Protein AF-0000000084752290 (afdb_homodimer)

Radius of gyration: 19.46 Å; Cα contacts (8 Å, |Δi|>4): 458; chains: 2; bounding box: 40×62×48 Å

Sequence (280 aa):
MRKRLFLDTNVILDLLGERDPYYDSIAKIATLADKDVLTLVVSPISFATLNYFLSKFESAQIARGKLRKFKILCTICELDEHIIEKGLNSDFKDFEDALQYFSAVDSDCDIIITRNGKDFKKSLLPVMTADEYLQSIKSTMRKRLFLDTNVILDLLGERDPYYDSIAKIATLADKDVLTLVVSPISFATLNYFLSKFESAQIARGKLRKFKILCTICELDEHIIEKGLNSDFKDFEDALQYFSAVDSDCDIIITRNGKDFKKSLLPVMTADEYLQSIKST

Organism: Allomuricauda ruestringensis (strain DSM 13258 / CIP 107369 / LMG 19739 / B1) (NCBI:txid886377)

Nearest PDB structures (foldseek):
  3zvk-assembly1_B  TM=7.286E-01  e=9.581E-07  Rickettsia felis
  3zvk-assembly1_D  TM=7.198E-01  e=4.700E-06  Rickettsia felis
  9h6a-assembly1_A  TM=7.622E-01  e=9.413E-05  Escherichia coli KLY
  1w8i-assembly1_A-2  TM=6.632E-01  e=1.064E-04  Archaeoglobus fulgidus DSM 4304
  1v8p-assembly1_D  TM=6.629E-01  e=3.075E-03  Pyrobaculum aerophilum

Solvent-accessible surface area (backbone atoms only — not comparable to full-atom values): 15030 Å² total; per-residue (Å²): 131,68,53,29,35,21,51,33,56,70,46,50,46,20,45,78,64,59,32,85,86,54,18,62,44,40,46,53,52,51,50,38,24,71,69,67,58,32,42,39,34,33,52,60,55,39,57,58,53,44,47,58,59,39,40,74,83,34,54,64,67,57,31,50,49,52,50,54,56,46,53,74,55,39,42,54,36,72,44,38,49,65,47,53,51,51,25,70,70,46,90,50,85,47,56,67,59,29,41,53,49,48,42,30,60,75,63,68,38,58,31,37,32,31,88,61,54,78,79,49,72,86,52,90,52,53,67,34,35,48,57,54,48,54,55,62,57,67,77,101,133,68,53,31,35,21,50,33,56,70,45,50,46,19,46,78,64,59,32,83,86,55,19,63,44,39,45,53,52,51,50,39,25,70,69,68,58,32,41,38,34,33,53,60,54,40,57,57,52,44,46,58,59,38,40,74,82,35,54,63,67,56,31,49,50,54,50,53,56,46,54,73,55,38,44,53,37,72,44,38,49,66,47,50,52,51,26,71,70,45,90,50,86,46,57,65,59,29,39,53,50,48,42,31,61,75,61,68,38,58,31,37,33,31,88,60,54,78,78,47,72,86,53,89,51,55,66,33,34,48,60,54,48,55,56,62,56,67,76,100

InterPro domains:
  IPR002716 PIN domain [PF13470] (4-116)
  IPR029060 PIN-like domain superfamily [SSF88723] (1-129)

pLDDT: mean 96.71, std 4.9, range [55.66, 98.94]

Structure (mmCIF, N/CA/C/O backbone):
data_AF-0000000084752290-model_v1
#
loop_
_entity.id
_entity.type
_entity.pdbx_description
1 polymer 'PilT protein domain protein'
#
loop_
_atom_site.group_PDB
_atom_site.id
_atom_site.type_symbol
_atom_site.label_atom_id
_atom_site.label_alt_id
_atom_site.label_comp_id
_atom_site.label_asym_id
_atom_site.label_entity_i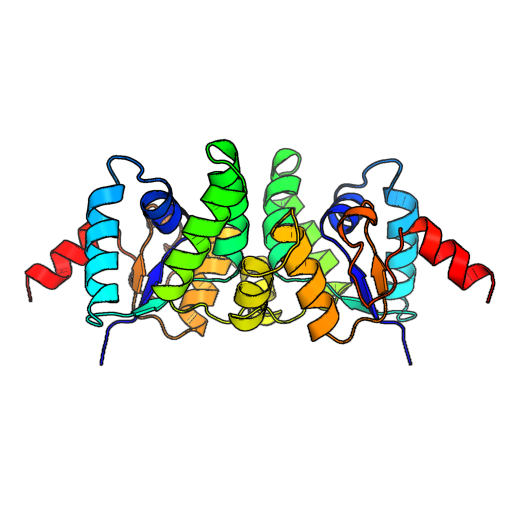d
_atom_site.label_seq_id
_atom_site.pdbx_PDB_ins_code
_atom_site.Cartn_x
_atom_site.Cartn_y
_atom_site.Cartn_z
_atom_site.occupancy
_atom_site.B_iso_or_equiv
_atom_site.auth_seq_id
_atom_site.auth_comp_id
_atom_site.auth_asym_id
_atom_site.auth_atom_id
_atom_site.pdbx_PDB_model_num
ATOM 1 N N . MET A 1 1 ? -0.667 15.016 25.781 1 74.62 1 MET A N 1
ATOM 2 C CA . MET A 1 1 ? -0.017 14.109 24.844 1 74.62 1 MET A CA 1
ATOM 3 C C . MET A 1 1 ? -0.083 14.672 23.422 1 74.62 1 MET A C 1
ATOM 5 O O . MET A 1 1 ? -1.04 15.359 23.062 1 74.62 1 MET A O 1
ATOM 9 N N . ARG A 1 2 ? 0.968 14.555 22.531 1 92.75 2 ARG A N 1
ATOM 10 C CA . ARG A 1 2 ? 0.995 15.148 21.188 1 92.75 2 ARG A CA 1
ATOM 11 C C . ARG A 1 2 ? -0.082 14.539 20.297 1 92.75 2 ARG A C 1
ATOM 13 O O . ARG A 1 2 ? -0.251 13.32 20.266 1 92.75 2 ARG A O 1
ATOM 20 N N . LYS A 1 3 ? -0.845 15.438 19.656 1 97.38 3 LYS A N 1
ATOM 21 C CA . LYS A 1 3 ? -1.89 14.961 18.75 1 97.38 3 LYS A CA 1
ATOM 22 C C . LYS A 1 3 ? -1.3 14.133 17.609 1 97.38 3 LYS A C 1
ATOM 24 O O . LYS A 1 3 ? -0.239 14.461 17.078 1 97.38 3 LYS A O 1
ATOM 29 N N . ARG A 1 4 ? -1.992 13.07 17.297 1 98.69 4 ARG A N 1
ATOM 30 C CA . ARG A 1 4 ? -1.631 12.219 16.156 1 98.69 4 ARG A CA 1
ATOM 31 C C . ARG A 1 4 ? -2.562 12.461 14.977 1 98.69 4 ARG A C 1
ATOM 33 O O . ARG A 1 4 ? -3.736 12.094 15.023 1 98.69 4 ARG A O 1
ATOM 40 N N . LEU A 1 5 ? -2.01 13.062 13.953 1 98.88 5 LEU A N 1
ATOM 41 C CA . LEU A 1 5 ? -2.764 13.367 12.742 1 98.88 5 LEU A CA 1
ATOM 42 C C . LEU A 1 5 ? -2.469 12.352 11.641 1 98.88 5 LEU A C 1
ATOM 44 O O . LEU A 1 5 ? -1.313 12.18 11.242 1 98.88 5 LEU A O 1
ATOM 48 N N . PHE A 1 6 ? -3.492 11.695 11.188 1 98.94 6 PHE A N 1
ATOM 49 C CA . PHE A 1 6 ? -3.338 10.844 10.016 1 98.94 6 PHE A CA 1
ATOM 50 C C . PHE A 1 6 ? -3.494 11.648 8.734 1 98.94 6 PHE A C 1
ATOM 52 O O . PHE A 1 6 ? -4.512 12.312 8.531 1 98.94 6 PHE A O 1
ATOM 59 N N . LEU A 1 7 ? -2.482 11.625 7.895 1 98.94 7 LEU A N 1
ATOM 60 C CA . LEU A 1 7 ? -2.557 12.344 6.629 1 98.94 7 LEU A CA 1
ATOM 61 C C . LEU A 1 7 ? -3.064 11.438 5.516 1 98.94 7 LEU A C 1
ATOM 63 O O . LEU A 1 7 ? -2.443 10.414 5.207 1 98.94 7 LEU A O 1
ATOM 67 N N . ASP A 1 8 ? -4.133 11.867 4.918 1 98.44 8 ASP A N 1
ATOM 68 C CA . ASP A 1 8 ? -4.602 11.219 3.697 1 98.44 8 ASP A CA 1
ATOM 69 C C . ASP A 1 8 ? -3.615 11.43 2.551 1 98.44 8 ASP A C 1
ATOM 71 O O . ASP A 1 8 ? -2.84 12.383 2.559 1 98.44 8 ASP A O 1
ATOM 75 N N . THR A 1 9 ? -3.672 10.539 1.572 1 98.31 9 THR A N 1
ATOM 76 C CA . THR A 1 9 ? -2.672 10.531 0.51 1 98.31 9 THR A CA 1
ATOM 77 C C . THR A 1 9 ? -2.717 11.836 -0.281 1 98.31 9 THR A C 1
ATOM 79 O O . THR A 1 9 ? -1.675 12.398 -0.622 1 98.31 9 THR A O 1
ATOM 82 N N . ASN A 1 10 ? -3.906 12.375 -0.583 1 96.81 10 ASN A N 1
ATOM 83 C CA . ASN A 1 10 ? -4.023 13.586 -1.391 1 96.81 10 ASN A CA 1
ATOM 84 C C . ASN A 1 10 ? -3.391 14.781 -0.695 1 96.81 10 ASN A C 1
ATOM 86 O O . ASN A 1 10 ? -2.824 15.664 -1.352 1 96.81 10 ASN A O 1
ATOM 90 N N . VAL A 1 11 ? -3.459 14.82 0.605 1 98.69 11 VAL A N 1
ATOM 91 C CA . VAL A 1 11 ? -2.869 15.906 1.382 1 98.69 11 VAL A CA 1
ATOM 92 C C . VAL A 1 11 ? -1.345 15.828 1.309 1 98.69 11 VAL A C 1
ATOM 94 O O . VAL A 1 11 ? -0.668 16.844 1.203 1 98.69 11 VAL A O 1
ATOM 97 N N . ILE A 1 12 ? -0.839 14.648 1.367 1 98.88 12 ILE A N 1
ATOM 98 C CA . ILE A 1 12 ? 0.603 14.461 1.262 1 98.88 12 ILE A CA 1
ATOM 99 C C . ILE A 1 12 ? 1.078 14.875 -0.13 1 98.88 12 ILE A C 1
ATOM 101 O O . ILE A 1 12 ? 2.139 15.484 -0.274 1 98.88 12 ILE A O 1
ATOM 105 N N . LEU A 1 13 ? 0.284 14.492 -1.121 1 98.5 13 LEU A N 1
ATOM 106 C CA . LEU A 1 13 ? 0.608 14.883 -2.488 1 98.5 13 LEU A CA 1
ATOM 107 C C . LEU A 1 13 ? 0.645 16.406 -2.627 1 98.5 13 LEU A C 1
ATOM 109 O O . LEU A 1 13 ? 1.479 16.938 -3.355 1 98.5 13 LEU A O 1
ATOM 113 N N . ASP A 1 14 ? -0.255 17.125 -1.967 1 98.38 14 ASP A N 1
ATOM 114 C CA . ASP A 1 14 ? -0.227 18.578 -1.951 1 98.38 14 ASP A CA 1
ATOM 115 C C . ASP A 1 14 ? 1.092 19.094 -1.383 1 98.38 14 ASP A C 1
ATOM 117 O O . ASP A 1 14 ? 1.664 20.062 -1.904 1 98.38 14 ASP A O 1
ATOM 121 N N . LEU A 1 15 ? 1.536 18.484 -0.357 1 98.75 15 LEU A N 1
ATOM 122 C CA . LEU A 1 15 ? 2.768 18.891 0.308 1 98.75 15 LEU A CA 1
ATOM 123 C C . LEU A 1 15 ? 3.979 18.641 -0.585 1 98.75 15 LEU A C 1
ATOM 125 O O . LEU A 1 15 ? 4.727 19.562 -0.9 1 98.75 15 LEU A O 1
ATOM 129 N N . LEU A 1 16 ? 4.09 17.406 -1.078 1 98.62 16 LEU A N 1
ATOM 130 C CA . LEU A 1 16 ? 5.297 17 -1.784 1 98.62 16 LEU A CA 1
ATOM 131 C C . LEU A 1 16 ? 5.301 17.531 -3.211 1 98.62 16 LEU A C 1
ATOM 133 O O . LEU A 1 16 ? 6.363 17.766 -3.787 1 98.62 16 LEU A O 1
ATOM 137 N N . GLY A 1 17 ? 4.109 17.688 -3.758 1 97.81 17 GLY A N 1
ATOM 138 C CA . GLY A 1 17 ? 3.986 18.25 -5.094 1 97.81 17 GLY A CA 1
ATOM 139 C C . GLY A 1 17 ? 3.883 19.75 -5.102 1 97.81 17 GLY A C 1
ATOM 140 O O . GLY A 1 17 ? 3.811 20.375 -6.168 1 97.81 17 GLY A O 1
ATOM 141 N N . GLU A 1 18 ? 3.82 20.312 -3.891 1 97.19 18 GLU A N 1
ATOM 142 C CA . GLU A 1 18 ? 3.684 21.75 -3.734 1 97.19 18 GLU A CA 1
ATOM 143 C C . GLU A 1 18 ? 2.496 22.281 -4.531 1 97.19 18 GLU A C 1
ATOM 145 O O . GLU A 1 18 ? 2.633 23.25 -5.293 1 97.19 18 GLU A O 1
ATOM 150 N N . ARG A 1 19 ? 1.411 21.703 -4.348 1 96.62 19 ARG A N 1
ATOM 151 C CA . ARG A 1 19 ? 0.248 22 -5.18 1 96.62 19 ARG A CA 1
ATOM 152 C C . ARG A 1 19 ? -0.571 23.141 -4.598 1 96.62 19 ARG A C 1
ATOM 154 O O . ARG A 1 19 ? -1.13 23.016 -3.506 1 96.62 19 ARG A O 1
ATOM 161 N N . ASP A 1 20 ? -0.761 24.156 -5.422 1 95.94 20 ASP A N 1
ATOM 162 C CA . ASP A 1 20 ? -1.605 25.281 -5.035 1 95.94 20 ASP A CA 1
ATOM 163 C C . ASP A 1 20 ? -3.084 24.953 -5.227 1 95.94 20 ASP A C 1
ATOM 165 O O . ASP A 1 20 ? -3.455 24.266 -6.184 1 95.94 20 ASP A O 1
ATOM 169 N N . PRO A 1 21 ? -3.91 25.469 -4.27 1 97.31 21 PRO A N 1
ATOM 170 C CA . PRO A 1 21 ? -3.715 26.328 -3.1 1 97.31 21 PRO A CA 1
ATOM 171 C C . PRO A 1 21 ? -3.578 25.531 -1.802 1 97.31 21 PRO A C 1
ATOM 173 O O . PRO A 1 21 ? -3.641 26.109 -0.712 1 97.31 21 PRO A O 1
ATOM 176 N N . TYR A 1 22 ? -3.316 24.25 -1.94 1 97.44 22 TYR A N 1
ATOM 177 C CA . TYR A 1 22 ? -3.432 23.375 -0.783 1 97.44 22 TYR A CA 1
ATOM 178 C C . TYR A 1 22 ? -2.082 23.188 -0.099 1 97.44 22 TYR A C 1
ATOM 180 O O . TYR A 1 22 ? -2.014 22.703 1.034 1 97.44 22 TYR A O 1
ATOM 188 N N . TYR A 1 23 ? -1.063 23.672 -0.691 1 98.44 23 TYR A N 1
ATOM 189 C CA . TYR A 1 23 ? 0.292 23.469 -0.193 1 98.44 23 TYR A CA 1
ATOM 190 C C . TYR A 1 23 ? 0.505 24.203 1.125 1 98.44 23 TYR A C 1
ATOM 192 O O . TYR A 1 23 ? 1.032 23.641 2.084 1 98.44 23 TYR A O 1
ATOM 200 N N . ASP A 1 24 ? 0.04 25.391 1.258 1 98.38 24 ASP A N 1
ATOM 201 C CA . ASP A 1 24 ? 0.408 26.28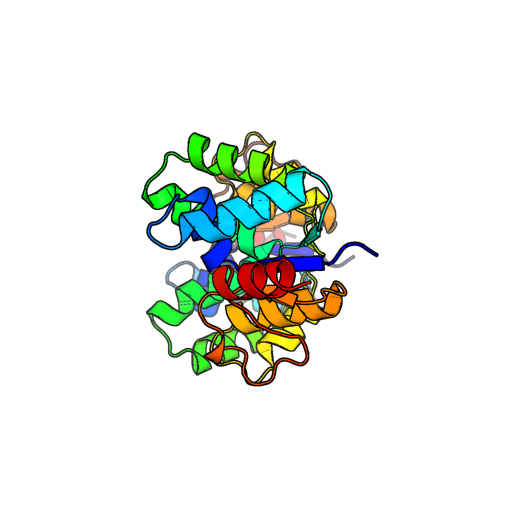1 2.355 1 98.38 24 ASP A CA 1
ATOM 202 C C . ASP A 1 24 ? -0.067 25.719 3.695 1 98.38 24 ASP A C 1
ATOM 204 O O . ASP A 1 24 ? 0.694 25.688 4.664 1 98.38 24 ASP A O 1
ATOM 208 N N . SER A 1 25 ? -1.247 25.312 3.742 1 98.5 25 SER A N 1
ATOM 209 C CA . SER A 1 25 ? -1.814 24.844 5.004 1 98.5 25 SER A CA 1
ATOM 210 C C . SER A 1 25 ? -1.144 23.562 5.473 1 98.5 25 SER A C 1
ATOM 212 O O . SER A 1 25 ? -0.807 23.422 6.652 1 98.5 25 SER A O 1
ATOM 214 N N . ILE A 1 26 ? -0.905 22.641 4.578 1 98.81 26 ILE A N 1
ATOM 215 C CA . ILE A 1 26 ? -0.294 21.375 4.984 1 98.81 26 ILE A CA 1
ATOM 216 C C . ILE A 1 26 ? 1.183 21.594 5.305 1 98.81 26 ILE A C 1
ATOM 218 O O . ILE A 1 26 ? 1.738 20.938 6.184 1 98.81 26 ILE A O 1
ATOM 222 N N . ALA A 1 27 ? 1.813 22.562 4.633 1 98.69 27 ALA A N 1
ATOM 223 C CA . ALA A 1 27 ? 3.197 22.906 4.953 1 98.69 27 ALA A CA 1
ATOM 224 C C . ALA A 1 27 ? 3.316 23.422 6.383 1 98.69 27 ALA A C 1
ATOM 226 O O . ALA A 1 27 ? 4.285 23.125 7.082 1 98.69 27 ALA A O 1
ATOM 227 N N . LYS A 1 28 ? 2.373 24.188 6.793 1 98.69 28 LYS A N 1
ATOM 228 C CA . LYS A 1 28 ? 2.357 24.672 8.164 1 98.69 28 LYS A CA 1
ATOM 229 C C . LYS A 1 28 ? 2.215 23.531 9.164 1 98.69 28 LYS A C 1
ATOM 231 O O . LYS A 1 28 ? 2.898 23.5 10.188 1 98.69 28 LYS A O 1
ATOM 236 N N . ILE A 1 29 ? 1.378 22.594 8.867 1 98.69 29 ILE A N 1
ATOM 237 C CA . ILE A 1 29 ? 1.192 21.422 9.727 1 98.69 29 ILE A CA 1
ATOM 238 C C . ILE A 1 29 ? 2.475 20.594 9.766 1 98.69 29 ILE A C 1
ATOM 240 O O . ILE A 1 29 ? 2.889 20.125 10.828 1 98.69 29 ILE A O 1
ATOM 244 N N . ALA A 1 30 ? 3.088 20.438 8.641 1 98.75 30 ALA A N 1
ATOM 245 C CA . ALA A 1 30 ? 4.359 19.719 8.562 1 98.75 30 ALA A CA 1
ATOM 246 C C . ALA A 1 30 ? 5.418 20.391 9.438 1 98.75 30 ALA A C 1
ATOM 248 O O . ALA A 1 30 ? 6.234 19.719 10.062 1 98.75 30 ALA A O 1
ATOM 249 N N . THR A 1 31 ? 5.402 21.719 9.422 1 98.38 31 THR A N 1
ATOM 250 C CA . THR A 1 31 ? 6.344 22.469 10.234 1 98.38 31 THR A CA 1
ATOM 251 C C . THR A 1 31 ? 6.109 22.203 11.719 1 98.38 31 THR A C 1
ATOM 253 O O . THR A 1 31 ? 7.062 22.047 12.484 1 98.38 31 THR A O 1
ATOM 256 N N . LEU A 1 32 ? 4.875 22.141 12.109 1 98.31 32 LEU A N 1
ATOM 257 C CA . LEU A 1 32 ? 4.535 21.812 13.492 1 98.31 32 LEU A CA 1
ATOM 258 C C . LEU A 1 32 ? 5.035 20.422 13.875 1 98.31 32 LEU A C 1
ATOM 260 O O . LEU A 1 32 ? 5.508 20.219 14.992 1 98.31 32 LEU A O 1
ATOM 264 N N . ALA A 1 33 ? 4.93 19.5 12.969 1 98.56 33 ALA A N 1
ATOM 265 C CA . ALA A 1 33 ? 5.422 18.141 13.211 1 98.56 33 ALA A CA 1
ATOM 266 C C . ALA A 1 33 ? 6.941 18.141 13.352 1 98.56 33 ALA A C 1
ATOM 268 O O . ALA A 1 33 ? 7.488 17.438 14.211 1 98.56 33 ALA A O 1
ATOM 269 N N . ASP A 1 34 ? 7.574 18.891 12.492 1 97.44 34 ASP A N 1
ATOM 270 C CA . ASP A 1 34 ? 9.031 18.984 12.516 1 97.44 34 ASP A CA 1
ATOM 271 C C . ASP A 1 34 ? 9.523 19.531 13.852 1 97.44 34 ASP A C 1
ATOM 273 O O . ASP A 1 34 ? 10.625 19.203 14.289 1 97.44 34 ASP A O 1
ATOM 277 N N . LYS A 1 35 ? 8.711 20.297 14.5 1 97.5 35 LYS A N 1
ATOM 278 C CA . LYS A 1 35 ? 9.039 20.891 15.789 1 97.5 35 LYS A CA 1
ATOM 279 C C . LYS A 1 35 ? 8.531 20.031 16.938 1 97.5 35 LYS A C 1
ATOM 281 O O . LYS A 1 35 ? 8.516 20.469 18.094 1 97.5 35 LYS A O 1
ATOM 286 N N . ASP A 1 36 ? 8.008 18.922 16.641 1 97.25 36 ASP A N 1
ATOM 287 C CA . ASP A 1 36 ? 7.559 17.922 17.594 1 97.25 36 ASP A CA 1
ATOM 288 C C . ASP A 1 36 ? 6.332 18.406 18.375 1 97.25 36 ASP A C 1
ATOM 290 O O . ASP A 1 36 ? 6.148 18.062 19.531 1 97.25 36 ASP A O 1
ATOM 294 N N . VAL A 1 37 ? 5.566 19.266 17.719 1 97.62 37 VAL A N 1
ATOM 295 C CA . VAL A 1 37 ? 4.332 19.75 18.328 1 97.62 37 VAL A CA 1
ATOM 296 C C . VAL A 1 37 ? 3.227 18.703 18.156 1 97.62 37 VAL A C 1
ATOM 298 O O . VAL A 1 37 ? 2.352 18.578 19.016 1 97.62 37 VAL A O 1
ATOM 301 N N . LEU A 1 38 ? 3.184 17.969 17.094 1 98.56 38 LEU A N 1
ATOM 302 C CA . LEU A 1 38 ? 2.244 16.906 16.75 1 98.56 38 LEU A CA 1
ATOM 303 C C . LEU A 1 38 ? 2.938 15.789 15.977 1 98.56 38 LEU A C 1
ATOM 305 O O . LEU A 1 38 ? 4.105 15.922 15.602 1 98.56 38 LEU A O 1
ATOM 309 N N . THR A 1 39 ? 2.271 14.711 15.852 1 98.69 39 THR A N 1
ATOM 310 C CA . THR A 1 39 ? 2.807 13.57 15.109 1 98.69 39 THR A CA 1
ATOM 311 C C . THR A 1 39 ? 2.002 13.328 13.836 1 98.69 39 THR A C 1
ATOM 313 O O . THR A 1 39 ? 0.77 13.289 13.875 1 98.69 39 THR A O 1
ATOM 316 N N . LEU A 1 40 ? 2.727 13.242 12.766 1 98.88 40 LEU A N 1
ATOM 317 C CA . LEU A 1 40 ? 2.086 12.844 11.523 1 98.88 40 LEU A CA 1
ATOM 318 C C . LEU A 1 40 ? 2.174 11.336 11.32 1 98.88 40 LEU A C 1
ATOM 320 O O . LEU A 1 40 ? 3.258 10.75 11.414 1 98.88 40 LEU A O 1
ATOM 324 N N . VAL A 1 41 ? 1.056 10.727 11.07 1 98.88 41 VAL A N 1
ATOM 325 C CA . VAL A 1 41 ? 0.98 9.297 10.797 1 98.88 41 VAL A CA 1
ATOM 326 C C . VAL A 1 41 ? 0.479 9.07 9.375 1 98.88 41 VAL A C 1
ATOM 328 O O . VAL A 1 41 ? -0.432 9.758 8.914 1 98.88 41 VAL A O 1
ATOM 331 N N . VAL A 1 42 ? 1.123 8.141 8.672 1 98.88 42 VAL A N 1
ATOM 332 C CA . VAL A 1 42 ? 0.731 7.859 7.297 1 98.88 42 VAL A CA 1
ATOM 333 C C . VAL A 1 42 ? 0.732 6.352 7.059 1 98.88 42 VAL A C 1
ATOM 335 O O . VAL A 1 42 ? 1.405 5.602 7.773 1 98.88 42 VAL A O 1
ATOM 338 N N . SER A 1 43 ? -0.073 5.934 6.121 1 98.75 43 SER A N 1
ATOM 339 C CA . SER A 1 43 ? -0.078 4.539 5.695 1 98.75 43 SER A CA 1
ATOM 340 C C . SER A 1 43 ? 1.066 4.25 4.73 1 98.75 43 SER A C 1
ATOM 342 O O . SER A 1 43 ? 1.41 5.094 3.898 1 98.75 43 SER A O 1
ATOM 344 N N . PRO A 1 44 ? 1.624 3.033 4.77 1 98.62 44 PRO A N 1
ATOM 345 C CA . PRO A 1 44 ? 2.629 2.693 3.76 1 98.62 44 PRO A CA 1
ATOM 346 C C . PRO A 1 44 ? 2.074 2.73 2.338 1 98.62 44 PRO A C 1
ATOM 348 O O . PRO A 1 44 ? 2.816 2.988 1.388 1 98.62 44 PRO A O 1
ATOM 351 N N . ILE A 1 45 ? 0.787 2.545 2.166 1 97.81 45 ILE A N 1
ATOM 352 C CA . ILE A 1 45 ? 0.187 2.564 0.836 1 97.81 45 ILE A CA 1
ATOM 353 C C . ILE A 1 45 ? 0.355 3.949 0.215 1 97.81 45 ILE A C 1
ATOM 355 O O . ILE A 1 45 ? 0.538 4.074 -0.999 1 97.81 45 ILE A O 1
ATOM 359 N N . SER A 1 46 ? 0.377 4.953 1.038 1 98.5 46 SER A N 1
ATOM 360 C CA . SER A 1 46 ? 0.531 6.312 0.531 1 98.5 46 SER A CA 1
ATOM 361 C C . SER A 1 46 ? 1.886 6.504 -0.142 1 98.5 46 SER A C 1
ATOM 363 O O . SER A 1 46 ? 1.986 7.18 -1.168 1 98.5 46 SER A O 1
ATOM 365 N N . PHE A 1 47 ? 2.92 5.883 0.384 1 98.56 47 PHE A N 1
ATOM 366 C CA . PHE A 1 47 ? 4.246 6.039 -0.204 1 98.56 47 PHE A CA 1
ATOM 367 C C . PHE A 1 47 ? 4.281 5.469 -1.617 1 98.56 47 PHE A C 1
ATOM 369 O O . PHE A 1 47 ? 4.859 6.074 -2.521 1 98.56 47 PHE A O 1
ATOM 376 N N . ALA A 1 48 ? 3.652 4.336 -1.771 1 96.81 48 ALA A N 1
ATOM 377 C CA . ALA A 1 48 ? 3.604 3.736 -3.102 1 96.81 48 ALA A CA 1
ATOM 378 C C . ALA A 1 48 ? 2.801 4.605 -4.066 1 96.81 48 ALA A C 1
ATOM 380 O O . ALA A 1 48 ? 3.244 4.871 -5.188 1 96.81 48 ALA A O 1
ATOM 381 N N . THR A 1 49 ? 1.685 5.043 -3.652 1 97.38 49 THR A N 1
ATOM 382 C CA . THR A 1 49 ? 0.814 5.875 -4.477 1 97.38 49 THR A CA 1
ATOM 383 C C . THR A 1 49 ? 1.489 7.203 -4.805 1 97.38 49 THR A C 1
ATOM 385 O O . THR A 1 49 ? 1.438 7.664 -5.945 1 97.38 49 THR A O 1
ATOM 388 N N . LEU A 1 50 ? 2.133 7.797 -3.867 1 98.31 50 LEU A N 1
ATOM 389 C CA . LEU A 1 50 ? 2.818 9.07 -4.062 1 98.31 50 LEU A CA 1
ATOM 390 C C . LEU A 1 50 ? 3.955 8.922 -5.07 1 98.31 50 LEU A C 1
ATOM 392 O O . LEU A 1 50 ? 4.141 9.781 -5.934 1 98.31 50 LEU A O 1
ATOM 396 N N . ASN A 1 51 ? 4.695 7.883 -4.906 1 98 51 ASN A N 1
ATOM 397 C CA . ASN A 1 51 ? 5.77 7.66 -5.871 1 98 51 ASN A CA 1
ATOM 398 C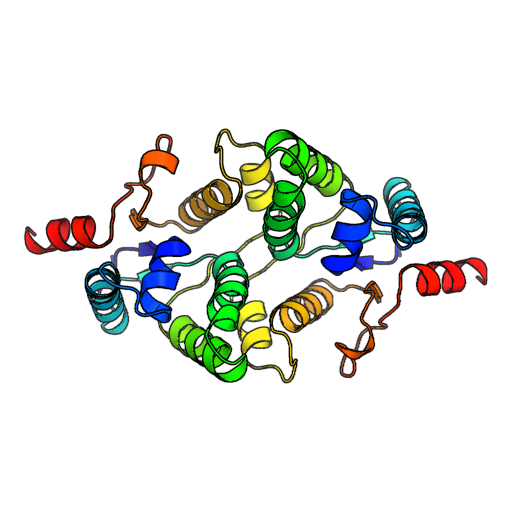 C . ASN A 1 51 ? 5.238 7.621 -7.301 1 98 51 ASN A C 1
ATOM 400 O O . ASN A 1 51 ? 5.84 8.203 -8.203 1 98 51 ASN A O 1
ATOM 404 N N . TYR A 1 52 ? 4.148 6.949 -7.41 1 95.94 52 TYR A N 1
ATOM 405 C CA . TYR A 1 52 ? 3.521 6.832 -8.727 1 95.94 52 TYR A CA 1
ATOM 406 C C . TYR A 1 52 ? 3.131 8.203 -9.266 1 95.94 52 TYR A C 1
ATOM 408 O O . TYR A 1 52 ? 3.453 8.539 -10.406 1 95.94 52 TYR A O 1
ATOM 416 N N . PHE A 1 53 ? 2.568 9.016 -8.531 1 96.62 53 PHE A N 1
ATOM 417 C CA . PHE A 1 53 ? 2.045 10.297 -8.984 1 96.62 53 PHE A CA 1
ATOM 418 C C . PHE A 1 53 ? 3.166 11.32 -9.133 1 96.62 53 PHE A C 1
ATOM 420 O O . PHE A 1 53 ? 3.186 12.094 -10.086 1 96.62 53 PHE A O 1
ATOM 427 N N . LEU A 1 54 ? 4.094 11.32 -8.227 1 97.81 54 LEU A N 1
ATOM 428 C CA . LEU A 1 54 ? 5.195 12.273 -8.305 1 97.81 54 LEU A CA 1
ATOM 429 C C . LEU A 1 54 ? 6.066 12 -9.531 1 97.81 54 LEU A C 1
ATOM 431 O O . LEU A 1 54 ? 6.586 12.938 -10.141 1 97.81 54 LEU A O 1
ATOM 435 N N . SER A 1 55 ? 6.141 10.75 -9.875 1 96.12 55 SER A N 1
ATOM 436 C CA . SER A 1 55 ? 7.02 10.352 -10.969 1 96.12 55 SER A CA 1
ATOM 437 C C . SER A 1 55 ? 6.445 10.766 -12.32 1 96.12 55 SER A C 1
ATOM 439 O O . SER A 1 55 ? 7.117 10.656 -13.344 1 96.12 55 SER A O 1
ATOM 441 N N . LYS A 1 56 ? 5.227 11.195 -12.336 1 95 56 LYS A N 1
ATOM 442 C CA . LYS A 1 56 ? 4.617 11.695 -13.562 1 95 56 LYS A CA 1
ATOM 443 C C . LYS A 1 56 ? 5.141 13.086 -13.906 1 95 56 LYS A C 1
ATOM 445 O O . LYS A 1 56 ? 5.078 13.508 -15.062 1 95 56 LYS A O 1
ATOM 450 N N . PHE A 1 57 ? 5.68 13.805 -12.938 1 94.31 57 PHE A N 1
ATOM 451 C CA . PHE A 1 57 ? 6.078 15.18 -13.203 1 94.31 57 PHE A CA 1
ATOM 452 C C . PHE A 1 57 ? 7.496 15.445 -12.695 1 94.31 57 PHE A C 1
ATOM 454 O O . PHE A 1 57 ? 8.055 16.516 -12.93 1 94.31 57 PHE A O 1
ATOM 461 N N . GLU A 1 58 ? 8.008 14.414 -11.945 1 95.19 58 GLU A N 1
ATOM 462 C CA . GLU A 1 58 ? 9.383 14.453 -11.461 1 95.19 58 GLU A CA 1
ATOM 463 C C . GLU A 1 58 ? 10.172 13.234 -11.938 1 95.19 58 GLU A C 1
ATOM 465 O O . GLU A 1 58 ? 9.578 12.234 -12.352 1 95.19 58 GLU A O 1
ATOM 470 N N . SER A 1 59 ? 11.484 13.391 -11.961 1 95.94 59 SER A N 1
ATOM 471 C CA . SER A 1 59 ? 12.297 12.188 -12.164 1 95.94 59 SER A CA 1
ATOM 472 C C . SER A 1 59 ? 12.133 11.211 -11 1 95.94 59 SER A C 1
ATOM 474 O O . SER A 1 59 ? 11.773 11.609 -9.891 1 95.94 59 SER A O 1
ATOM 476 N N . ALA A 1 60 ? 12.414 9.977 -11.227 1 94.62 60 ALA A N 1
ATOM 477 C CA . ALA A 1 60 ? 12.359 8.961 -10.18 1 94.62 60 ALA A CA 1
ATOM 478 C C . ALA A 1 60 ? 13.258 9.328 -9 1 94.62 60 ALA A C 1
ATOM 480 O O . ALA A 1 60 ? 12.898 9.086 -7.848 1 94.62 60 ALA A O 1
ATOM 481 N N . GLN A 1 61 ? 14.391 9.891 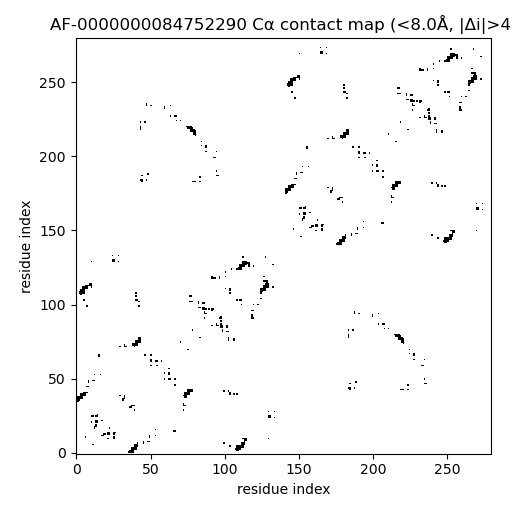-9.289 1 95.44 61 GLN A N 1
ATOM 482 C CA . GLN A 1 61 ? 15.344 10.273 -8.258 1 95.44 61 GLN A CA 1
ATOM 483 C C . GLN A 1 61 ? 14.789 11.383 -7.367 1 95.44 61 GLN A C 1
ATOM 485 O O . GLN A 1 61 ? 14.883 11.312 -6.141 1 95.44 61 GLN A O 1
ATOM 490 N N . ILE A 1 62 ? 14.195 12.344 -7.984 1 97.31 62 ILE A N 1
ATOM 491 C CA . ILE A 1 62 ? 13.633 13.469 -7.238 1 97.31 62 ILE A CA 1
ATOM 492 C C . ILE A 1 62 ? 12.438 12.992 -6.41 1 97.31 62 ILE A C 1
ATOM 494 O O . ILE A 1 62 ? 12.328 13.328 -5.227 1 97.31 62 ILE A O 1
ATOM 498 N N . ALA A 1 63 ? 11.578 12.195 -7.02 1 97.75 63 ALA A N 1
ATOM 499 C CA . ALA A 1 63 ? 10.414 11.656 -6.312 1 97.75 63 ALA A CA 1
ATOM 500 C C . ALA A 1 63 ? 10.836 10.875 -5.074 1 97.75 63 ALA A C 1
ATOM 502 O O . ALA A 1 63 ? 10.32 11.102 -3.979 1 97.75 63 ALA A O 1
ATOM 503 N N . ARG A 1 64 ? 11.781 10.016 -5.215 1 97.44 64 ARG A N 1
ATOM 504 C CA . ARG A 1 64 ? 12.273 9.195 -4.109 1 97.44 64 ARG A CA 1
ATOM 505 C C . ARG A 1 64 ? 12.914 10.062 -3.029 1 97.44 64 ARG A C 1
ATOM 507 O O . ARG A 1 64 ? 12.773 9.781 -1.838 1 97.44 64 ARG A O 1
ATOM 514 N N . GLY A 1 65 ? 13.633 11.055 -3.479 1 98 65 GLY A N 1
ATOM 515 C CA . GLY A 1 65 ? 14.211 11.992 -2.529 1 98 65 GLY A CA 1
ATOM 516 C C . GLY A 1 65 ? 13.172 12.695 -1.677 1 98 65 GLY A C 1
ATOM 517 O O . GLY A 1 65 ? 13.352 12.844 -0.467 1 98 65 GLY A O 1
ATOM 518 N N . LYS A 1 66 ? 12.141 13.117 -2.273 1 98.38 66 LYS A N 1
ATOM 519 C CA . LYS A 1 66 ? 11.047 13.742 -1.541 1 98.38 66 LYS A CA 1
ATOM 520 C C . LYS A 1 66 ? 10.438 12.781 -0.532 1 98.38 66 LYS A C 1
ATOM 522 O O . LYS A 1 66 ? 10.141 13.164 0.601 1 98.38 66 LYS A O 1
ATOM 527 N N . LEU A 1 67 ? 10.297 11.57 -0.936 1 98.81 67 LEU A N 1
ATOM 528 C CA . LEU A 1 67 ? 9.703 10.562 -0.06 1 98.81 67 LEU A CA 1
ATOM 529 C C . LEU A 1 67 ? 10.633 10.242 1.107 1 98.81 67 LEU A C 1
ATOM 531 O O . LEU A 1 67 ? 10.172 10.008 2.227 1 98.81 67 LEU A O 1
ATOM 535 N N . ARG A 1 68 ? 11.914 10.211 0.868 1 98.56 68 ARG A N 1
ATOM 536 C CA . ARG A 1 68 ? 12.867 9.984 1.95 1 98.56 68 ARG A CA 1
ATOM 537 C C . ARG A 1 68 ? 12.781 11.086 2.996 1 98.56 68 ARG A C 1
ATOM 539 O O . ARG A 1 68 ? 12.812 10.82 4.199 1 98.56 68 ARG A O 1
ATOM 546 N N . LYS A 1 69 ? 12.727 12.289 2.512 1 98.19 69 LYS A N 1
ATOM 547 C CA . LYS A 1 69 ? 12.602 13.422 3.428 1 98.19 69 LYS A CA 1
ATOM 548 C C . LYS A 1 69 ? 11.289 13.359 4.207 1 98.19 69 LYS A C 1
ATOM 550 O O . LYS A 1 69 ? 11.266 13.617 5.41 1 98.19 69 LYS A O 1
ATOM 555 N N . PHE A 1 70 ? 10.297 13.016 3.516 1 98.75 70 PHE A N 1
ATOM 556 C CA . PHE A 1 70 ? 8.984 12.922 4.152 1 98.75 70 PHE A CA 1
ATOM 557 C C . PHE A 1 70 ? 8.977 11.812 5.199 1 98.75 70 PHE A C 1
ATOM 559 O O . PHE A 1 70 ? 8.344 11.953 6.246 1 98.75 70 PHE A O 1
ATOM 566 N N . LYS A 1 71 ? 9.617 10.727 4.906 1 98.62 71 LYS A N 1
ATOM 567 C CA . LYS A 1 71 ? 9.719 9.617 5.844 1 98.62 71 LYS A CA 1
ATOM 568 C C . LYS A 1 71 ? 10.289 10.078 7.184 1 98.62 71 LYS A C 1
ATOM 570 O O . LYS A 1 71 ? 9.898 9.578 8.234 1 98.62 71 LYS A O 1
ATOM 575 N N . ILE A 1 72 ? 11.188 11.023 7.168 1 97.88 72 ILE A N 1
ATOM 576 C CA . ILE A 1 72 ? 11.805 11.555 8.375 1 97.88 72 ILE A CA 1
ATOM 577 C C . ILE A 1 72 ? 10.773 12.359 9.172 1 97.88 72 ILE A C 1
ATOM 579 O O . ILE A 1 72 ? 10.805 12.367 10.406 1 97.88 72 ILE A O 1
ATOM 583 N N . LEU A 1 73 ? 9.836 12.875 8.516 1 98.25 73 LEU A N 1
ATOM 584 C CA . LEU A 1 73 ? 8.891 13.828 9.086 1 98.25 73 LEU A CA 1
ATOM 585 C C . LEU A 1 73 ? 7.676 13.109 9.664 1 98.25 73 LEU A C 1
ATOM 587 O O . LEU A 1 73 ? 6.945 13.672 10.484 1 98.25 73 LEU A O 1
ATOM 591 N N . CYS A 1 74 ? 7.5 11.867 9.258 1 98.81 74 CYS A N 1
ATOM 592 C CA . CYS A 1 74 ? 6.254 11.203 9.617 1 98.81 74 CYS A CA 1
ATOM 593 C C . CYS A 1 74 ? 6.523 9.836 10.234 1 98.81 74 CYS A C 1
ATOM 595 O O . CYS A 1 74 ? 7.656 9.352 10.203 1 98.81 74 CYS A O 1
ATOM 597 N N . THR A 1 75 ? 5.508 9.32 10.859 1 98.56 75 THR A N 1
ATOM 598 C CA . THR A 1 75 ? 5.465 7.93 11.297 1 98.56 75 THR A CA 1
ATOM 599 C C . THR A 1 75 ? 4.621 7.09 10.344 1 98.56 75 THR A C 1
ATOM 601 O O . THR A 1 75 ? 3.494 7.461 10.008 1 98.56 75 THR A O 1
ATOM 604 N N . ILE A 1 76 ? 5.176 5.977 9.922 1 98.81 76 ILE A N 1
ATOM 605 C CA . ILE A 1 76 ? 4.445 5.082 9.031 1 98.81 76 ILE A CA 1
ATOM 606 C C . ILE A 1 76 ? 3.795 3.963 9.844 1 98.81 76 ILE A C 1
ATOM 608 O O . ILE A 1 76 ? 4.473 3.26 10.594 1 98.81 76 ILE A O 1
ATOM 612 N N . CYS A 1 77 ? 2.535 3.787 9.703 1 98.62 77 CYS A N 1
ATOM 613 C CA . CYS A 1 77 ? 1.842 2.76 10.477 1 98.62 77 CYS A CA 1
ATOM 614 C C . CYS A 1 77 ? 1.973 1.396 9.812 1 98.62 77 CYS A C 1
ATOM 616 O O . CYS A 1 77 ? 2.584 1.275 8.75 1 98.62 77 CYS A O 1
ATOM 618 N N . GLU A 1 78 ? 1.433 0.398 10.492 1 98.12 78 GLU A N 1
ATOM 619 C CA . GLU A 1 78 ? 1.46 -0.957 9.945 1 98.12 78 GLU A CA 1
ATOM 620 C C . GLU A 1 78 ? 0.24 -1.225 9.07 1 98.12 78 GLU A C 1
ATOM 622 O O . GLU A 1 78 ? -0.853 -0.727 9.352 1 98.12 78 GLU A O 1
ATOM 627 N N . LEU A 1 79 ? 0.471 -1.916 8.055 1 98.44 79 LEU A N 1
ATOM 628 C CA . LEU A 1 79 ? -0.59 -2.393 7.172 1 98.44 79 LEU A CA 1
ATOM 629 C C . LEU A 1 79 ? -0.518 -3.906 7.004 1 98.44 79 LEU A C 1
ATOM 631 O O . LEU A 1 79 ? 0.534 -4.449 6.652 1 98.44 79 LEU A O 1
ATOM 635 N N . ASP A 1 80 ? -1.644 -4.551 7.312 1 97.88 80 ASP A N 1
ATOM 636 C CA . ASP A 1 80 ? -1.656 -6.012 7.238 1 97.88 80 ASP A CA 1
ATOM 637 C C . ASP A 1 80 ? -2.973 -6.52 6.652 1 97.88 80 ASP A C 1
ATOM 639 O O . ASP A 1 80 ? -3.756 -5.738 6.105 1 97.88 80 ASP A O 1
ATOM 643 N N . GLU A 1 81 ? -3.076 -7.789 6.754 1 98.25 81 GLU A N 1
ATOM 644 C CA . GLU A 1 81 ? -4.234 -8.461 6.168 1 98.25 81 GLU A CA 1
ATOM 645 C C . GLU 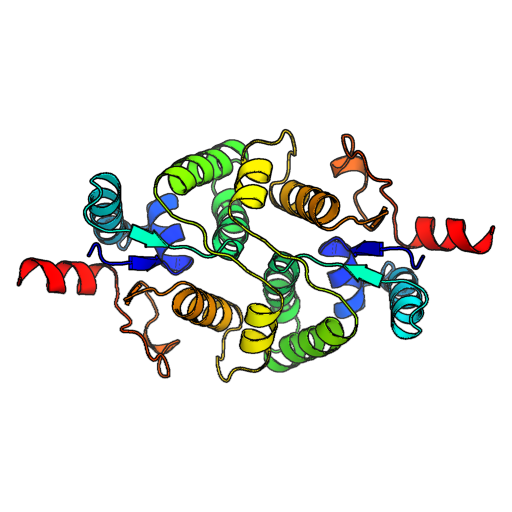A 1 81 ? -5.535 -7.965 6.797 1 98.25 81 GLU A C 1
ATOM 647 O O . GLU A 1 81 ? -6.555 -7.848 6.113 1 98.25 81 GLU A O 1
ATOM 652 N N . HIS A 1 82 ? -5.488 -7.664 8.008 1 98.25 82 HIS A N 1
ATOM 653 C CA . HIS A 1 82 ? -6.688 -7.242 8.719 1 98.25 82 HIS A CA 1
ATOM 654 C C . HIS A 1 82 ? -7.219 -5.918 8.172 1 98.25 82 HIS A C 1
ATOM 656 O O . HIS A 1 82 ? -8.422 -5.773 7.949 1 98.25 82 HIS A O 1
ATOM 662 N N . ILE A 1 83 ? -6.371 -4.992 7.922 1 98.62 83 ILE A N 1
ATOM 663 C CA . ILE A 1 83 ? -6.785 -3.693 7.398 1 98.62 83 ILE A CA 1
ATOM 664 C C . ILE A 1 83 ? -7.316 -3.855 5.977 1 98.62 83 ILE A C 1
ATOM 666 O O . ILE A 1 83 ? -8.312 -3.227 5.605 1 98.62 83 ILE A O 1
ATOM 670 N N . ILE A 1 84 ? -6.664 -4.703 5.176 1 98.81 84 ILE A N 1
ATOM 671 C CA . ILE A 1 84 ? -7.125 -4.953 3.816 1 98.81 84 ILE A CA 1
ATOM 672 C C . ILE A 1 84 ? -8.531 -5.559 3.854 1 98.81 84 ILE A C 1
ATOM 674 O O . ILE A 1 84 ? -9.406 -5.141 3.098 1 98.81 84 ILE A O 1
ATOM 678 N N . GLU A 1 85 ? -8.703 -6.465 4.738 1 98.56 85 GLU A N 1
ATOM 679 C CA . GLU A 1 85 ? -10 -7.125 4.863 1 98.56 85 GLU A CA 1
ATOM 680 C C . GLU A 1 85 ? -11.086 -6.137 5.262 1 98.56 85 GLU A C 1
ATOM 682 O O . GLU A 1 85 ? -12.18 -6.141 4.691 1 98.56 85 GLU A O 1
ATOM 687 N N . LYS A 1 86 ? -10.828 -5.34 6.215 1 98.25 86 LYS A N 1
ATOM 688 C CA . LYS A 1 86 ? -11.789 -4.316 6.621 1 98.25 86 LYS A CA 1
ATOM 689 C C . LYS A 1 86 ? -12.117 -3.385 5.461 1 98.25 86 LYS A C 1
ATOM 691 O O . LYS A 1 86 ? -13.281 -3.045 5.246 1 98.25 86 LYS A O 1
ATOM 696 N N . GLY A 1 87 ? -11.086 -2.986 4.715 1 98.25 87 GLY A N 1
ATOM 697 C CA . GLY A 1 87 ? -11.297 -2.109 3.572 1 98.25 87 GLY A CA 1
ATOM 698 C C . GLY A 1 87 ? -12.172 -2.729 2.5 1 98.25 87 GLY A C 1
ATOM 699 O O . GLY A 1 87 ? -13.109 -2.094 2.016 1 98.25 87 GLY A O 1
ATOM 700 N N . LEU A 1 88 ? -11.906 -3.957 2.227 1 98.25 88 LEU A N 1
ATOM 701 C CA . LEU A 1 88 ? -12.625 -4.656 1.167 1 98.25 88 LEU A CA 1
ATOM 702 C C . LEU A 1 88 ? -14.094 -4.859 1.544 1 98.25 88 LEU A C 1
ATOM 704 O O . LEU A 1 88 ? -14.969 -4.883 0.673 1 98.25 88 LEU A O 1
ATOM 708 N N . ASN A 1 89 ? -14.359 -4.93 2.787 1 97.25 89 ASN A N 1
ATOM 709 C CA . ASN A 1 89 ? -15.703 -5.281 3.234 1 97.25 89 ASN A CA 1
ATOM 710 C C . ASN A 1 89 ? -16.438 -4.07 3.803 1 97.25 89 ASN A C 1
ATOM 712 O O . ASN A 1 89 ? -17.531 -4.207 4.355 1 97.25 89 ASN A O 1
ATOM 716 N N . SER A 1 90 ? -15.898 -2.945 3.693 1 96.75 90 SER A N 1
ATOM 717 C CA . SER A 1 90 ? -16.516 -1.736 4.242 1 96.75 90 SER A CA 1
ATOM 718 C C . SER A 1 90 ? -17.5 -1.125 3.262 1 96.75 90 SER A C 1
ATOM 720 O O . SER A 1 90 ? -17.594 -1.55 2.107 1 96.75 90 SER A O 1
ATOM 722 N N . ASP A 1 91 ? -18.234 -0.077 3.721 1 94.44 91 ASP A N 1
ATOM 723 C CA . ASP A 1 91 ? -19.219 0.611 2.904 1 94.44 91 ASP A CA 1
ATOM 724 C C . ASP A 1 91 ? -18.625 1.838 2.223 1 94.44 91 ASP A C 1
ATOM 726 O O . ASP A 1 91 ? -19.344 2.625 1.604 1 94.44 91 ASP A O 1
ATOM 730 N N . PHE A 1 92 ? -17.297 1.976 2.299 1 96.19 92 PHE A N 1
ATOM 731 C CA . PHE A 1 92 ? -16.656 3.076 1.589 1 96.19 92 PHE A CA 1
ATOM 732 C C . PHE A 1 92 ? -16.781 2.896 0.081 1 96.19 92 PHE A C 1
ATOM 734 O O . PHE A 1 92 ? -16.609 1.791 -0.435 1 96.19 92 PHE A O 1
ATOM 741 N N . LYS A 1 93 ? -17.031 3.959 -0.55 1 93.44 93 LYS A N 1
ATOM 742 C CA . LYS A 1 93 ? -17.125 3.904 -2.006 1 93.44 93 LYS A CA 1
ATOM 743 C C . LYS A 1 93 ? -15.742 3.682 -2.631 1 93.44 93 LYS A C 1
ATOM 745 O O . LYS A 1 93 ? -15.602 2.906 -3.578 1 93.44 93 LYS A O 1
ATOM 750 N N . ASP A 1 94 ? -14.82 4.398 -2.117 1 95.06 94 ASP A N 1
ATOM 751 C CA . ASP A 1 94 ? -13.453 4.289 -2.617 1 95.06 94 ASP A CA 1
ATOM 752 C C . ASP A 1 94 ? -12.609 3.379 -1.724 1 95.06 94 ASP A C 1
ATOM 754 O O . ASP A 1 94 ? -12.547 3.582 -0.509 1 95.06 94 ASP A O 1
ATOM 758 N N . PHE A 1 95 ? -11.992 2.406 -2.283 1 97 95 PHE A N 1
ATOM 759 C CA . PHE A 1 95 ? -11.203 1.426 -1.541 1 97 95 PHE A CA 1
ATOM 760 C C . PHE A 1 95 ? -10.039 2.098 -0.828 1 97 95 PHE A C 1
ATOM 762 O O . PHE A 1 95 ? -9.75 1.786 0.33 1 97 95 PHE A O 1
ATOM 769 N N . GLU A 1 96 ? -9.336 2.967 -1.468 1 95.81 96 GLU A N 1
ATOM 770 C CA . GLU A 1 96 ? -8.195 3.641 -0.86 1 95.81 96 GLU A CA 1
ATOM 771 C C . GLU A 1 96 ? -8.625 4.473 0.347 1 95.81 96 GLU A C 1
ATOM 773 O O . GLU A 1 96 ? -7.945 4.473 1.378 1 95.81 96 GLU A O 1
ATOM 778 N N . ASP A 1 97 ? -9.781 5.133 0.245 1 96.94 97 ASP A N 1
ATOM 779 C CA . ASP A 1 97 ? -10.305 5.887 1.382 1 96.94 97 ASP A CA 1
ATOM 780 C C . ASP A 1 97 ? -10.555 4.969 2.578 1 96.94 97 ASP A C 1
ATOM 782 O O . ASP A 1 97 ? -10.266 5.336 3.719 1 96.94 97 ASP A O 1
ATOM 786 N N . ALA A 1 98 ? -11.078 3.795 2.262 1 97.81 98 ALA A N 1
ATOM 787 C CA . ALA A 1 98 ? -11.32 2.811 3.314 1 97.81 98 ALA A CA 1
ATOM 788 C C . ALA A 1 98 ? -10.008 2.422 4.004 1 97.81 98 ALA A C 1
ATOM 790 O O . ALA A 1 98 ? -9.945 2.369 5.234 1 97.81 98 ALA A O 1
ATOM 791 N N . LEU A 1 99 ? -8.984 2.176 3.23 1 98.19 99 LEU A N 1
ATOM 792 C CA . LEU A 1 99 ? -7.691 1.776 3.783 1 98.19 99 LEU A CA 1
ATOM 793 C C . LEU A 1 99 ? -7.102 2.889 4.645 1 98.19 99 LEU A C 1
ATOM 795 O O . LEU A 1 99 ? -6.535 2.621 5.707 1 98.19 99 LEU A O 1
ATOM 799 N N . GLN A 1 100 ? -7.234 4.102 4.191 1 98.25 100 GLN A N 1
ATOM 800 C CA . GLN A 1 100 ? -6.762 5.238 4.977 1 98.25 100 GLN A CA 1
ATOM 801 C C . GLN A 1 100 ? -7.488 5.32 6.316 1 98.25 100 GLN A C 1
ATOM 803 O O . GLN A 1 100 ? -6.859 5.492 7.363 1 98.25 100 GLN A O 1
ATOM 808 N N . TYR A 1 101 ? -8.797 5.129 6.293 1 98.44 101 TYR A N 1
ATOM 809 C CA . TYR A 1 101 ? -9.625 5.219 7.492 1 98.44 101 TYR A CA 1
ATOM 810 C C . TYR A 1 101 ? -9.234 4.145 8.5 1 98.44 101 TYR A C 1
ATOM 812 O O . TYR A 1 101 ? -8.961 4.449 9.664 1 98.44 101 TYR A O 1
ATOM 820 N N . PHE A 1 102 ? -9.156 2.941 8.094 1 98.44 102 PHE A N 1
ATOM 821 C CA . PHE A 1 102 ? -8.898 1.843 9.016 1 98.44 102 PHE A CA 1
ATOM 822 C C . PHE A 1 102 ? -7.457 1.885 9.516 1 98.44 102 PHE A C 1
ATOM 824 O O . PHE A 1 102 ? -7.18 1.504 10.656 1 98.44 102 PHE A O 1
ATOM 831 N N . SER A 1 103 ? -6.543 2.404 8.672 1 98.62 103 SER A N 1
ATOM 832 C CA . SER A 1 103 ? -5.18 2.623 9.133 1 98.62 103 SER A CA 1
ATOM 833 C C . SER A 1 103 ? -5.133 3.664 10.25 1 98.62 103 SER A C 1
ATOM 835 O O . SER A 1 103 ? -4.43 3.486 11.242 1 98.62 103 SER A O 1
ATOM 837 N N . ALA A 1 104 ? -5.891 4.711 10.062 1 98.62 104 ALA A N 1
ATOM 838 C CA . ALA A 1 104 ? -5.934 5.773 11.062 1 98.62 104 ALA A CA 1
ATOM 839 C C . ALA A 1 104 ? -6.477 5.254 12.391 1 98.62 104 ALA A C 1
ATOM 841 O O . ALA A 1 104 ? -5.914 5.527 13.453 1 98.62 104 ALA A O 1
ATOM 842 N N . VAL A 1 105 ? -7.555 4.465 12.32 1 98.19 105 VAL A N 1
ATOM 843 C CA . VAL A 1 105 ? -8.195 3.914 13.516 1 98.19 105 VAL A CA 1
ATOM 844 C C . VAL A 1 105 ? -7.242 2.945 14.211 1 98.19 105 VAL A C 1
ATOM 846 O O . VAL A 1 105 ? -7.066 3.008 15.43 1 98.19 105 VAL A O 1
ATOM 849 N N . ASP A 1 106 ? -6.602 2.127 13.438 1 97.94 106 ASP A N 1
ATOM 850 C CA . ASP A 1 106 ? -5.734 1.083 13.977 1 97.94 106 ASP A CA 1
ATOM 851 C C . ASP A 1 106 ? -4.457 1.678 14.57 1 97.94 106 ASP A C 1
ATOM 853 O O . ASP A 1 106 ? -3.789 1.04 15.383 1 97.94 106 ASP A O 1
ATOM 857 N N . SER A 1 107 ? -4.125 2.887 14.18 1 97.94 107 SER A N 1
ATOM 858 C CA . SER A 1 107 ? -2.875 3.496 14.625 1 97.94 107 SER A CA 1
ATOM 859 C C . SER A 1 107 ? -3.125 4.562 15.688 1 97.94 107 SER A C 1
ATOM 861 O O . SER A 1 107 ? -2.266 5.41 15.938 1 97.94 107 SER A O 1
ATOM 863 N N . ASP A 1 108 ? -4.332 4.648 16.25 1 97.38 108 ASP A N 1
ATOM 864 C CA . ASP A 1 108 ? -4.707 5.492 17.375 1 97.38 108 ASP A CA 1
ATOM 865 C C . ASP A 1 108 ? -4.531 6.973 17.047 1 97.38 108 ASP A C 1
ATOM 867 O O . ASP A 1 108 ? -3.961 7.73 17.828 1 97.38 108 ASP A O 1
ATOM 871 N N . CYS A 1 109 ? -4.902 7.262 15.844 1 98.62 109 CYS A N 1
ATOM 872 C CA . CYS A 1 109 ? -4.863 8.672 15.461 1 98.62 109 CYS A CA 1
ATOM 873 C C . CYS A 1 109 ? -6.047 9.43 16.047 1 98.62 109 CYS A C 1
ATOM 875 O O . CYS A 1 109 ? -7.105 8.844 16.281 1 98.62 109 CYS A O 1
ATOM 877 N N . ASP A 1 110 ? -5.789 10.711 16.25 1 98.44 110 ASP A N 1
ATOM 878 C CA . ASP A 1 110 ? -6.828 11.57 16.812 1 98.44 110 ASP A CA 1
ATOM 879 C C . ASP A 1 110 ? -7.711 12.156 15.719 1 98.44 110 ASP A C 1
ATOM 881 O O . ASP A 1 110 ? -8.898 12.414 15.938 1 98.44 110 ASP A O 1
ATOM 885 N N . ILE A 1 111 ? -7.109 12.406 14.578 1 98.5 111 ILE A N 1
ATOM 886 C CA . ILE A 1 111 ? -7.766 13.156 13.516 1 98.5 111 ILE A CA 1
ATOM 887 C C . ILE A 1 111 ? -7.277 12.664 12.156 1 98.5 111 ILE A C 1
ATOM 889 O O . ILE A 1 111 ? -6.117 12.266 12.016 1 98.5 111 ILE A O 1
ATOM 893 N N . ILE A 1 112 ? -8.156 12.641 11.211 1 98.81 112 ILE A N 1
ATOM 894 C CA . ILE A 1 112 ? -7.781 12.422 9.812 1 98.81 112 ILE A CA 1
ATOM 895 C C . ILE A 1 112 ? -7.781 13.758 9.07 1 98.81 112 ILE A C 1
ATOM 897 O O . ILE A 1 112 ? -8.773 14.492 9.086 1 98.81 112 ILE A O 1
ATOM 901 N N . ILE A 1 113 ? -6.66 14.078 8.453 1 98.88 113 ILE A N 1
ATOM 902 C CA . ILE A 1 113 ? -6.535 15.266 7.609 1 98.88 113 ILE A CA 1
ATOM 903 C C . ILE A 1 113 ? -6.715 14.875 6.145 1 98.88 113 ILE A C 1
ATOM 905 O O . ILE A 1 113 ? -5.934 14.094 5.602 1 98.88 113 ILE A O 1
ATOM 909 N N . THR A 1 114 ? -7.738 15.359 5.508 1 98.62 114 THR A N 1
ATOM 910 C CA . THR A 1 114 ? -8.07 15.055 4.121 1 98.62 114 THR A CA 1
ATOM 911 C C . THR A 1 114 ? -8.734 16.25 3.449 1 98.62 114 THR A C 1
ATOM 913 O O . THR A 1 114 ? -9.188 17.172 4.129 1 98.62 114 THR A O 1
ATOM 916 N N . ARG A 1 115 ? -8.703 16.297 2.098 1 96.62 115 ARG A N 1
ATOM 917 C CA . ARG A 1 115 ? -9.422 17.328 1.354 1 96.62 115 ARG A CA 1
ATOM 918 C C . ARG A 1 115 ? -10.883 16.938 1.149 1 96.62 115 ARG A C 1
ATOM 920 O O . ARG A 1 115 ? -11.719 17.781 0.848 1 96.62 115 ARG A O 1
ATOM 927 N N . ASN A 1 116 ? -11.117 15.617 1.195 1 94.06 116 ASN A N 1
ATOM 928 C CA . ASN A 1 116 ? -12.438 15.094 0.858 1 94.06 116 ASN A CA 1
ATOM 929 C C . ASN A 1 116 ? -13.117 14.461 2.07 1 94.06 116 ASN A C 1
ATOM 931 O O . ASN A 1 116 ? -13.383 13.258 2.084 1 94.06 116 ASN A O 1
ATOM 935 N N . GLY A 1 117 ? -13.562 15.344 2.934 1 94.44 117 GLY A N 1
ATOM 936 C CA . GLY A 1 117 ? -14.156 14.867 4.172 1 94.44 117 GLY A CA 1
ATOM 937 C C . GLY A 1 117 ? -15.445 14.102 3.961 1 94.44 117 GLY A C 1
ATOM 938 O O . GLY A 1 117 ? -15.781 13.203 4.742 1 94.44 117 GLY A O 1
ATOM 939 N N . LYS A 1 118 ? -16.141 14.375 2.922 1 94.25 118 LYS A N 1
ATOM 940 C CA . LYS A 1 118 ? -17.438 13.758 2.646 1 94.25 118 LYS A CA 1
ATOM 941 C C . LYS A 1 118 ? -17.297 12.258 2.406 1 94.25 118 LYS A C 1
ATOM 943 O O . LYS A 1 118 ? -18.25 11.5 2.625 1 94.25 118 LYS A O 1
ATOM 948 N N . ASP A 1 119 ? -16.125 11.797 1.984 1 94 119 ASP A N 1
ATOM 949 C CA . ASP A 1 119 ? -15.883 10.383 1.707 1 94 119 ASP A CA 1
ATOM 950 C C . ASP A 1 119 ? -15.68 9.602 3 1 94 119 ASP A C 1
ATOM 952 O O . ASP A 1 119 ? -15.648 8.367 2.984 1 94 119 ASP A O 1
ATOM 956 N N . PHE A 1 120 ? -15.625 10.383 4.098 1 95.75 120 PHE A N 1
ATOM 957 C CA . PHE A 1 120 ? -15.406 9.773 5.402 1 95.75 120 PHE A CA 1
ATOM 958 C C . PHE A 1 120 ? -16.609 10.016 6.32 1 95.75 120 PHE A C 1
ATOM 960 O O . PHE A 1 120 ? -16.438 10.211 7.527 1 95.75 120 PHE A O 1
ATOM 967 N N . LYS A 1 121 ? -17.75 10 5.867 1 88.44 121 LYS A N 1
ATOM 968 C CA . LYS A 1 121 ? -18.984 10.359 6.574 1 88.44 121 LYS A CA 1
ATOM 969 C C . LYS A 1 121 ? -19.203 9.43 7.77 1 88.44 121 LYS A C 1
ATOM 971 O O . LYS A 1 121 ? -19.781 9.852 8.781 1 88.44 121 LYS A O 1
ATOM 976 N N . LYS A 1 122 ? -18.828 8.203 7.781 1 87.38 122 LYS A N 1
ATOM 977 C CA . LYS A 1 122 ? -19.094 7.246 8.852 1 87.38 122 LYS A CA 1
ATOM 978 C C . LYS A 1 122 ? -17.891 7.09 9.766 1 87.38 122 LYS A C 1
ATOM 980 O O . LYS A 1 122 ? -17.828 6.152 10.562 1 87.38 122 LYS A O 1
ATOM 985 N N . SER A 1 123 ? -17 8.07 9.602 1 92.69 123 SER A N 1
ATOM 986 C CA . SER A 1 123 ? -15.789 7.996 10.406 1 92.69 123 SER A CA 1
ATOM 987 C C . SER A 1 123 ? -16.094 8.234 11.883 1 92.69 123 SER A C 1
ATOM 989 O O . SER A 1 123 ? -16.891 9.117 12.227 1 92.69 123 SER A O 1
ATOM 991 N N . LEU A 1 124 ? -15.438 7.5 12.727 1 93.38 124 LEU A N 1
ATOM 992 C CA . LEU A 1 124 ? -15.508 7.707 14.172 1 93.38 124 LEU A CA 1
ATOM 993 C C . LEU A 1 124 ? -14.508 8.766 14.617 1 93.38 124 LEU A C 1
ATOM 995 O O . LEU A 1 124 ? -14.617 9.305 15.719 1 93.38 124 LEU A O 1
ATOM 999 N N . LEU A 1 125 ? -13.562 9 13.836 1 97 125 LEU A N 1
ATOM 1000 C CA . LEU A 1 125 ? -12.562 10.023 14.102 1 97 125 LEU A CA 1
ATOM 1001 C C . LEU A 1 125 ? -12.977 11.359 13.5 1 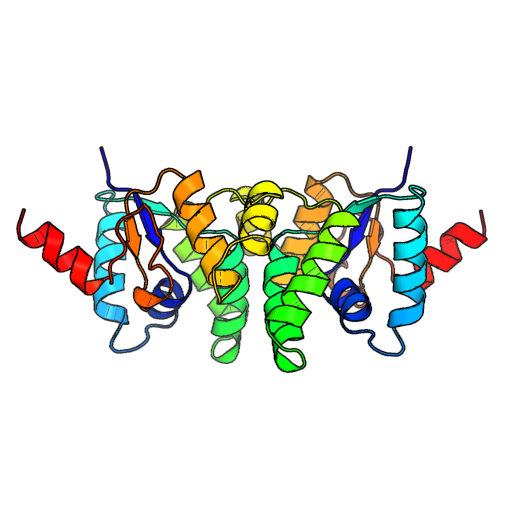97 125 LEU A C 1
ATOM 1003 O O . LEU A 1 125 ? -13.609 11.398 12.438 1 97 125 LEU A O 1
ATOM 1007 N N . PRO A 1 126 ? -12.586 12.445 14.203 1 97.44 126 PRO A N 1
ATOM 1008 C CA . PRO A 1 126 ? -12.727 13.734 13.523 1 97.44 126 PRO A CA 1
ATOM 1009 C C . PRO A 1 126 ? -12 13.781 12.18 1 97.44 126 PRO A C 1
ATOM 1011 O O . PRO A 1 126 ? -10.906 13.227 12.047 1 97.44 126 PRO A O 1
ATOM 1014 N N . VAL A 1 127 ? -12.648 14.336 11.18 1 98.44 127 VAL A N 1
ATOM 1015 C CA . VAL A 1 127 ? -12.086 14.523 9.852 1 98.44 127 VAL A CA 1
ATOM 1016 C C . VAL A 1 127 ? -12.047 16.016 9.516 1 98.44 127 VAL A C 1
ATOM 1018 O O . VAL A 1 127 ? -13.055 16.719 9.633 1 98.44 127 VAL A O 1
ATOM 1021 N N . MET A 1 128 ? -10.867 16.5 9.133 1 98 128 MET A N 1
ATOM 1022 C CA . MET A 1 128 ? -10.672 17.922 8.875 1 98 128 MET A CA 1
ATOM 1023 C C . MET A 1 128 ? -9.766 18.141 7.668 1 98 128 MET A C 1
ATOM 1025 O O . MET A 1 128 ? -8.953 17.281 7.332 1 98 128 MET A O 1
ATOM 1029 N N . THR A 1 129 ? -9.984 19.281 7.035 1 98.38 129 THR A N 1
ATOM 1030 C CA . THR A 1 129 ? -8.945 19.75 6.133 1 98.38 129 THR A CA 1
ATOM 1031 C C . THR A 1 129 ? -7.762 20.328 6.914 1 98.38 129 THR A C 1
ATOM 1033 O O . THR A 1 129 ? -7.871 20.578 8.117 1 98.38 129 THR A O 1
ATOM 1036 N N . ALA A 1 130 ? -6.688 20.469 6.191 1 98.62 130 ALA A N 1
ATOM 1037 C CA . ALA A 1 130 ? -5.543 21.094 6.844 1 98.62 130 ALA A CA 1
ATOM 1038 C C . ALA A 1 130 ? -5.906 22.484 7.367 1 98.62 130 ALA A C 1
ATOM 1040 O O . ALA A 1 130 ? -5.543 22.844 8.492 1 98.62 130 ALA A O 1
ATOM 1041 N N . ASP A 1 131 ? -6.645 23.234 6.574 1 98.12 131 ASP A N 1
ATOM 1042 C CA . ASP A 1 131 ? -7.059 24.578 6.961 1 98.12 131 ASP A CA 1
ATOM 1043 C C . ASP A 1 131 ? -7.93 24.547 8.219 1 98.12 131 ASP A C 1
ATOM 1045 O O . ASP A 1 131 ? -7.734 25.359 9.133 1 98.12 131 ASP A O 1
ATOM 1049 N N . GLU A 1 132 ? -8.836 23.672 8.211 1 97.94 132 GLU A N 1
ATOM 1050 C CA . GLU A 1 132 ? -9.727 23.562 9.359 1 97.94 132 GLU A CA 1
ATOM 1051 C C . GLU A 1 132 ? -8.953 23.203 10.625 1 97.94 132 GLU A C 1
ATOM 1053 O O . GLU A 1 132 ? -9.242 23.719 11.703 1 97.94 132 GLU A O 1
ATOM 1058 N N . TYR A 1 133 ? -8.047 22.312 10.531 1 98.25 133 TYR A N 1
ATOM 1059 C CA . TYR A 1 133 ? -7.246 21.938 11.688 1 98.25 133 TYR A CA 1
ATOM 1060 C C . TYR A 1 133 ? -6.469 23.125 12.234 1 98.25 133 TYR A C 1
ATOM 1062 O O . TYR A 1 133 ? -6.453 23.375 13.438 1 98.25 133 TYR A O 1
ATOM 1070 N N . LEU A 1 134 ? -5.848 23.875 11.328 1 98.06 134 LEU A N 1
ATOM 1071 C CA . LEU A 1 134 ? -5.059 25.031 11.734 1 98.06 134 LEU A CA 1
ATOM 1072 C C . LEU A 1 134 ? -5.93 26.062 12.445 1 98.06 134 LEU A C 1
ATOM 1074 O O . LEU A 1 134 ? -5.492 26.688 13.414 1 98.06 134 LEU A O 1
ATOM 1078 N N . GLN A 1 135 ? -7.098 26.219 11.953 1 97.31 135 GLN A N 1
ATOM 1079 C CA . GLN A 1 135 ? -8.031 27.141 12.594 1 97.31 135 GLN A CA 1
ATOM 1080 C C . GLN A 1 135 ? -8.422 26.656 13.984 1 97.31 135 GLN A C 1
ATOM 1082 O O . GLN A 1 135 ? -8.625 27.469 14.898 1 97.31 135 GLN A O 1
ATOM 1087 N N . SER A 1 136 ? -8.508 25.375 14.164 1 95.81 136 SER A N 1
ATOM 1088 C CA . SER A 1 136 ? -8.969 24.781 15.422 1 95.81 136 SER A CA 1
ATOM 1089 C C . SER A 1 136 ? -7.922 24.938 16.516 1 95.81 136 SER A C 1
ATOM 1091 O O . SER A 1 136 ? -8.258 24.922 17.703 1 95.81 136 SER A O 1
ATOM 1093 N N . ILE A 1 137 ? -6.656 25.078 16.203 1 92.62 137 ILE A N 1
ATOM 1094 C CA . ILE A 1 137 ? -5.625 25.141 17.234 1 92.62 137 ILE A CA 1
ATOM 1095 C C . ILE A 1 137 ? -5.223 26.594 17.469 1 92.62 137 ILE A C 1
ATOM 1097 O O . ILE A 1 137 ? -4.477 26.906 18.406 1 92.62 137 ILE A O 1
ATOM 1101 N N . LYS A 1 138 ? -5.473 27.516 16.594 1 87.31 138 LYS A N 1
ATOM 1102 C CA . LYS A 1 138 ? -5.273 28.938 16.859 1 87.31 138 LYS A CA 1
ATOM 1103 C C . LYS A 1 138 ? -6.215 29.422 17.953 1 87.31 138 LYS A C 1
ATOM 1105 O O . LYS A 1 138 ? -5.844 30.281 18.766 1 87.31 138 LYS A O 1
ATOM 1110 N N . SER A 1 139 ? -7.32 28.891 17.891 1 72.31 139 SER A N 1
ATOM 1111 C CA . SER A 1 139 ? -8.328 29.344 18.844 1 72.31 139 SER A CA 1
ATOM 1112 C C . SER A 1 139 ? -8.086 28.734 20.234 1 72.31 139 SER A C 1
ATOM 1114 O O . SER A 1 139 ? -8.758 29.109 21.203 1 72.31 139 SER A O 1
ATOM 1116 N N . THR A 1 140 ? -7.074 27.906 20.438 1 55.66 140 THR A N 1
ATOM 1117 C CA . THR A 1 140 ? -6.816 27.375 21.781 1 55.66 140 THR A CA 1
ATOM 1118 C C . THR A 1 140 ? -5.668 28.125 22.453 1 55.66 140 THR A C 1
ATOM 1120 O O . THR A 1 140 ? -4.648 28.406 21.812 1 55.66 140 THR A O 1
ATOM 1123 N N . MET B 1 1 ? 7.598 -28.969 3.08 1 74.94 1 MET B N 1
ATOM 1124 C CA . MET B 1 1 ? 6.832 -27.781 3.428 1 74.94 1 MET B CA 1
ATOM 1125 C C . MET B 1 1 ? 6.324 -27.078 2.176 1 74.94 1 MET B C 1
ATOM 1127 O O . MET B 1 1 ? 6.98 -27.109 1.132 1 74.94 1 MET B O 1
ATOM 1131 N N . ARG B 1 2 ? 5.059 -26.5 2.1 1 92.75 2 ARG B N 1
ATOM 1132 C CA . ARG B 1 2 ? 4.484 -25.891 0.905 1 92.75 2 ARG B CA 1
ATOM 1133 C C . ARG B 1 2 ? 5.281 -24.656 0.486 1 92.75 2 ARG B C 1
ATOM 1135 O O . ARG B 1 2 ? 5.621 -23.812 1.322 1 92.75 2 ARG B O 1
ATOM 1142 N N . LYS B 1 3 ? 5.641 -24.609 -0.818 1 97.31 3 LYS B N 1
ATOM 1143 C CA . LYS B 1 3 ? 6.387 -23.469 -1.33 1 97.31 3 LYS B CA 1
ATOM 1144 C C . LYS B 1 3 ? 5.59 -22.172 -1.161 1 97.31 3 LYS B C 1
ATOM 1146 O O . LYS B 1 3 ? 4.375 -22.156 -1.358 1 97.31 3 LYS B O 1
ATOM 1151 N N . ARG B 1 4 ? 6.289 -21.156 -0.778 1 98.69 4 ARG B N 1
ATOM 1152 C CA . ARG B 1 4 ? 5.711 -19.812 -0.673 1 98.69 4 ARG B CA 1
ATOM 1153 C C . ARG B 1 4 ? 6.141 -18.938 -1.847 1 98.69 4 ARG B C 1
ATOM 1155 O O . ARG B 1 4 ? 7.301 -18.547 -1.938 1 98.69 4 ARG B O 1
ATOM 1162 N N . LEU B 1 5 ? 5.18 -18.641 -2.693 1 98.88 5 LEU B N 1
ATOM 1163 C CA . LEU B 1 5 ? 5.426 -17.812 -3.869 1 98.88 5 LEU B CA 1
ATOM 1164 C C . LEU B 1 5 ? 4.941 -16.391 -3.641 1 98.88 5 LEU B C 1
ATOM 1166 O O . LEU B 1 5 ? 3.762 -16.172 -3.354 1 98.88 5 LEU B O 1
ATOM 1170 N N . PHE B 1 6 ? 5.848 -15.469 -3.76 1 98.94 6 PHE B N 1
ATOM 1171 C CA . PHE B 1 6 ? 5.445 -14.07 -3.742 1 98.94 6 PHE B CA 1
ATOM 1172 C C . PHE B 1 6 ? 5.027 -13.602 -5.133 1 98.94 6 PHE B C 1
ATOM 1174 O O . PHE B 1 6 ? 5.793 -13.727 -6.09 1 98.94 6 PHE B O 1
ATOM 1181 N N . LEU B 1 7 ? 3.818 -13.117 -5.246 1 98.94 7 LEU B N 1
ATOM 1182 C CA . LEU B 1 7 ? 3.344 -12.625 -6.531 1 98.94 7 LEU B CA 1
ATOM 1183 C C . LEU B 1 7 ? 3.584 -11.125 -6.66 1 98.94 7 LEU B C 1
ATOM 1185 O O . LEU B 1 7 ? 3.068 -10.336 -5.863 1 98.94 7 LEU B O 1
ATOM 1189 N N . ASP B 1 8 ? 4.305 -10.781 -7.695 1 98.5 8 ASP B N 1
ATOM 1190 C CA . ASP B 1 8 ? 4.43 -9.375 -8.062 1 98.5 8 ASP B CA 1
ATOM 1191 C C . ASP B 1 8 ? 3.094 -8.812 -8.539 1 98.5 8 ASP B C 1
ATOM 1193 O O . ASP B 1 8 ? 2.221 -9.562 -8.984 1 98.5 8 ASP B O 1
ATOM 1197 N N . THR B 1 9 ? 2.961 -7.5 -8.453 1 98.31 9 THR B N 1
ATOM 1198 C CA . THR B 1 9 ? 1.675 -6.863 -8.719 1 98.31 9 THR B CA 1
ATOM 1199 C C . THR B 1 9 ? 1.237 -7.105 -10.164 1 98.31 9 THR B C 1
ATOM 1201 O O . THR B 1 9 ? 0.064 -7.383 -10.422 1 98.31 9 THR B O 1
ATOM 1204 N N . ASN B 1 10 ? 2.152 -7.031 -11.133 1 96.81 10 ASN B N 1
ATOM 1205 C CA . ASN B 1 10 ? 1.792 -7.191 -12.539 1 96.81 10 ASN B CA 1
ATOM 1206 C C . ASN B 1 10 ? 1.242 -8.586 -12.82 1 96.81 10 ASN B C 1
ATOM 1208 O O . ASN B 1 10 ? 0.354 -8.75 -13.664 1 96.81 10 ASN B O 1
ATOM 1212 N N . VAL B 1 11 ? 1.739 -9.57 -12.133 1 98.75 11 VAL B N 1
ATOM 1213 C CA . VAL B 1 11 ? 1.279 -10.945 -12.297 1 98.75 11 VAL B CA 1
ATOM 1214 C C . VAL B 1 11 ? -0.146 -11.078 -11.766 1 98.75 11 VAL B C 1
ATOM 1216 O O . VAL B 1 11 ? -0.975 -11.773 -12.359 1 98.75 11 VAL B O 1
ATOM 1219 N N . ILE B 1 12 ? -0.404 -10.445 -10.68 1 98.88 12 ILE B N 1
ATOM 1220 C CA . ILE B 1 12 ? -1.747 -10.469 -10.109 1 98.88 12 ILE B CA 1
ATOM 1221 C C . ILE B 1 12 ? -2.721 -9.773 -11.055 1 98.88 12 ILE B C 1
ATOM 1223 O O . ILE B 1 12 ? -3.854 -10.227 -11.242 1 98.88 12 ILE B O 1
ATOM 1227 N N . LEU B 1 13 ? -2.258 -8.672 -11.609 1 98.5 13 LEU B N 1
ATOM 1228 C CA . LEU B 1 13 ? -3.082 -7.953 -12.578 1 98.5 13 LEU B CA 1
ATOM 1229 C C . LEU B 1 13 ? -3.404 -8.836 -13.781 1 98.5 13 LEU B C 1
ATOM 1231 O O . LEU B 1 13 ? -4.512 -8.766 -14.32 1 98.5 13 LEU B O 1
ATOM 1235 N N . ASP B 1 14 ? -2.461 -9.648 -14.234 1 98.38 14 ASP B N 1
ATOM 1236 C CA . ASP B 1 14 ? -2.715 -10.609 -15.305 1 98.38 14 ASP B CA 1
ATOM 1237 C C . ASP B 1 14 ? -3.834 -11.57 -14.922 1 98.38 14 ASP B C 1
ATOM 1239 O O . ASP B 1 14 ? -4.695 -11.891 -15.742 1 98.38 14 ASP B O 1
ATOM 1243 N N . LEU B 1 15 ? -3.805 -12.008 -13.727 1 98.75 15 LEU B N 1
ATOM 1244 C CA . LEU B 1 15 ? -4.789 -12.969 -13.234 1 98.75 15 LEU B CA 1
ATOM 1245 C C . LEU B 1 15 ? -6.172 -12.328 -13.148 1 98.75 15 LEU B C 1
ATOM 1247 O O . LEU B 1 15 ? -7.125 -12.805 -13.773 1 98.75 15 LEU B O 1
ATOM 1251 N N . LEU B 1 16 ? -6.246 -11.18 -12.477 1 98.62 16 LEU B N 1
ATOM 1252 C CA . LEU B 1 16 ? -7.539 -10.578 -12.172 1 98.62 16 LEU B CA 1
ATOM 1253 C C . LEU B 1 16 ? -8.109 -9.859 -13.391 1 98.62 16 LEU B C 1
ATOM 1255 O O . LEU B 1 16 ? -9.328 -9.75 -13.539 1 98.62 16 LEU B O 1
ATOM 1259 N N . GLY B 1 17 ? -7.207 -9.359 -14.211 1 97.81 17 GLY B N 1
ATOM 1260 C CA . GLY B 1 17 ? -7.629 -8.695 -15.438 1 97.81 17 GLY B CA 1
ATOM 1261 C C . GLY B 1 17 ? -7.777 -9.648 -16.609 1 97.81 17 GLY B C 1
ATOM 1262 O O . GLY B 1 17 ? -8.164 -9.234 -17.703 1 97.81 17 GLY B O 1
ATOM 1263 N N . GLU B 1 18 ? -7.41 -10.906 -16.344 1 97.06 18 GLU B N 1
ATOM 1264 C CA . GLU B 1 18 ? -7.461 -11.93 -17.391 1 97.06 18 GLU B CA 1
ATOM 1265 C C . GLU B 1 18 ? -6.715 -11.477 -18.641 1 97.06 18 GLU B C 1
ATOM 1267 O O . GLU B 1 18 ? -7.25 -11.555 -19.75 1 97.06 18 GLU B O 1
ATOM 1272 N N . ARG B 1 19 ? -5.551 -11.055 -18.469 1 96.56 19 ARG B N 1
ATOM 1273 C CA . ARG B 1 19 ? -4.797 -10.43 -19.547 1 96.56 19 ARG B CA 1
ATOM 1274 C C . ARG B 1 19 ? -4.027 -11.477 -20.344 1 96.56 19 ARG B C 1
ATOM 1276 O O . ARG B 1 19 ? -3.115 -12.125 -19.828 1 96.56 19 ARG B O 1
ATOM 1283 N N . ASP B 1 20 ? -4.289 -11.492 -21.641 1 96 20 ASP B N 1
ATOM 1284 C CA . ASP B 1 20 ? -3.561 -12.375 -22.547 1 96 20 ASP B CA 1
ATOM 1285 C C . ASP B 1 20 ? -2.201 -11.781 -22.906 1 96 20 ASP B C 1
ATOM 1287 O O . ASP B 1 20 ? -2.066 -10.57 -23.062 1 96 20 ASP B O 1
ATOM 1291 N N . PRO B 1 21 ? -1.2 -12.695 -23.031 1 97.44 21 PRO B N 1
ATOM 1292 C CA . PRO B 1 21 ? -1.123 -14.156 -22.938 1 97.44 21 PRO B CA 1
ATOM 1293 C C . PRO B 1 21 ? -0.683 -14.633 -21.547 1 97.44 21 PRO B C 1
ATOM 1295 O O . PRO B 1 21 ? -0.351 -15.812 -21.375 1 97.44 21 PRO B O 1
ATOM 1298 N N . TYR B 1 22 ? -0.758 -13.75 -20.594 1 97.56 22 TYR B N 1
ATOM 1299 C CA . TYR B 1 22 ? -0.116 -14.031 -19.312 1 97.56 22 TYR B CA 1
ATOM 1300 C C . TYR B 1 22 ? -1.107 -14.641 -18.328 1 97.56 22 TYR B C 1
ATOM 1302 O O . TYR B 1 22 ? -0.71 -15.188 -17.297 1 97.56 22 TYR B O 1
ATOM 1310 N N . TYR B 1 23 ? -2.334 -14.68 -18.688 1 98.44 23 TYR B N 1
ATOM 1311 C CA . TYR B 1 23 ? -3.391 -15.133 -17.797 1 98.44 23 TYR B CA 1
ATOM 1312 C C . TYR B 1 23 ? -3.262 -16.625 -17.516 1 98.44 23 TYR B C 1
ATOM 1314 O O . TYR B 1 23 ? -3.336 -17.062 -16.359 1 98.44 23 TYR B O 1
ATOM 1322 N N . ASP B 1 24 ? -2.977 -17.422 -18.484 1 98.38 24 ASP B N 1
ATOM 1323 C CA . ASP B 1 24 ? -3.094 -18.875 -18.391 1 98.38 24 ASP B CA 1
ATOM 1324 C C . ASP B 1 24 ? -2.111 -19.438 -17.359 1 98.38 24 ASP B C 1
ATOM 1326 O O . ASP B 1 24 ? -2.486 -20.266 -16.531 1 98.38 24 ASP B O 1
ATOM 1330 N N . SER B 1 25 ? -0.929 -19.016 -17.422 1 98.5 25 SER B N 1
ATOM 1331 C CA . SER B 1 25 ? 0.097 -19.578 -16.547 1 98.5 25 SER B CA 1
ATOM 1332 C C . SER B 1 25 ? -0.161 -19.203 -15.094 1 98.5 25 SER B C 1
ATOM 1334 O O . SER B 1 25 ? -0.052 -20.047 -14.203 1 98.5 25 SER B O 1
ATOM 1336 N N . ILE B 1 26 ? -0.541 -17.984 -14.836 1 98.81 26 ILE B N 1
ATOM 1337 C CA . ILE B 1 26 ? -0.77 -17.562 -13.453 1 98.81 26 ILE B CA 1
ATOM 1338 C C . ILE B 1 26 ? -2.068 -18.188 -12.938 1 98.81 26 ILE B C 1
ATOM 1340 O O . ILE B 1 26 ? -2.182 -18.5 -11.758 1 98.81 26 ILE B O 1
ATOM 1344 N N . ALA B 1 27 ? -3.033 -18.406 -13.836 1 98.69 27 ALA B N 1
ATOM 1345 C CA . ALA B 1 27 ? -4.262 -19.094 -13.438 1 98.69 27 ALA B CA 1
ATOM 1346 C C . ALA B 1 27 ? -3.975 -20.516 -12.969 1 98.69 27 ALA B C 1
ATOM 1348 O O . ALA B 1 27 ? -4.586 -20.984 -12.016 1 98.69 27 ALA B O 1
ATOM 1349 N N . LYS B 1 28 ? -3.084 -21.156 -13.625 1 98.69 28 LYS B N 1
ATOM 1350 C CA . LYS B 1 28 ? -2.686 -22.5 -13.211 1 98.69 28 LYS B CA 1
ATOM 1351 C C . LYS B 1 28 ? -2.031 -22.484 -11.836 1 98.69 28 LYS B C 1
ATOM 1353 O O . LYS B 1 28 ? -2.316 -23.344 -10.992 1 98.69 28 LYS B O 1
ATOM 1358 N N . ILE B 1 29 ? -1.201 -21.516 -11.586 1 98.75 29 ILE B N 1
ATOM 1359 C CA . ILE B 1 29 ? -0.548 -21.375 -10.289 1 98.75 29 ILE B CA 1
ATOM 1360 C C . ILE B 1 29 ? -1.592 -21.078 -9.211 1 98.75 29 ILE B C 1
ATOM 1362 O O . ILE B 1 29 ? -1.542 -21.641 -8.117 1 98.75 29 ILE B O 1
ATOM 1366 N N . ALA B 1 30 ? -2.518 -20.234 -9.523 1 98.75 30 ALA B N 1
ATOM 1367 C CA . ALA B 1 30 ? -3.604 -19.922 -8.602 1 98.75 30 ALA B CA 1
AT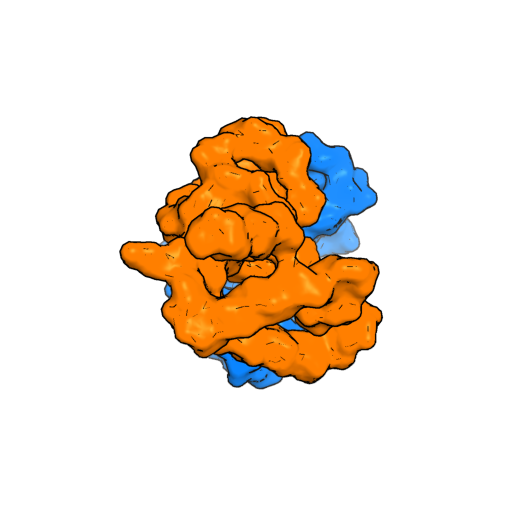OM 1368 C C . ALA B 1 30 ? -4.402 -21.172 -8.25 1 98.75 30 ALA B C 1
ATOM 1370 O O . ALA B 1 30 ? -4.836 -21.328 -7.105 1 98.75 30 ALA B O 1
ATOM 1371 N N . THR B 1 31 ? -4.605 -22.016 -9.25 1 98.38 31 THR B N 1
ATOM 1372 C CA . THR B 1 31 ? -5.324 -23.266 -9.023 1 98.38 31 THR B CA 1
ATOM 1373 C C . THR B 1 31 ? -4.562 -24.156 -8.055 1 98.38 31 THR B C 1
ATOM 1375 O O . THR B 1 31 ? -5.164 -24.781 -7.184 1 98.38 31 THR B O 1
ATOM 1378 N N . LEU B 1 32 ? -3.275 -24.219 -8.203 1 98.31 32 LEU B N 1
ATOM 1379 C CA . LEU B 1 32 ? -2.443 -25 -7.289 1 98.31 32 LEU B CA 1
ATOM 1380 C C . LEU B 1 32 ? -2.553 -24.453 -5.863 1 98.31 32 LEU B C 1
ATOM 1382 O O . LEU B 1 32 ? -2.574 -25.234 -4.906 1 98.31 32 LEU B O 1
ATOM 1386 N N . ALA B 1 33 ? -2.619 -23.172 -5.73 1 98.56 33 ALA B N 1
ATOM 1387 C CA . ALA B 1 33 ? -2.779 -22.562 -4.414 1 98.56 33 ALA B CA 1
ATOM 1388 C C . ALA B 1 33 ? -4.137 -22.906 -3.812 1 98.56 33 ALA B C 1
ATOM 1390 O O . ALA B 1 33 ? -4.242 -23.188 -2.617 1 98.56 33 ALA B O 1
ATOM 1391 N N . ASP B 1 34 ? -5.133 -22.844 -4.641 1 97.44 34 ASP B N 1
ATOM 1392 C CA . ASP B 1 34 ? -6.492 -23.156 -4.211 1 97.44 34 ASP B CA 1
ATOM 1393 C C . ASP B 1 34 ? -6.594 -24.578 -3.693 1 97.44 34 ASP B C 1
ATOM 1395 O O . ASP B 1 34 ? -7.41 -24.875 -2.82 1 97.44 34 ASP B O 1
ATOM 1399 N N . LYS B 1 35 ? -5.734 -25.422 -4.168 1 97.5 35 LYS B N 1
ATOM 1400 C CA . LYS B 1 35 ? -5.699 -26.828 -3.764 1 97.5 35 LYS B CA 1
ATOM 1401 C C . LYS B 1 35 ? -4.703 -27.047 -2.631 1 97.5 35 LYS B C 1
ATOM 1403 O O . LYS B 1 35 ? -4.375 -28.188 -2.301 1 97.5 35 LYS B O 1
ATOM 1408 N N . ASP B 1 36 ? -4.141 -26.016 -2.148 1 97.25 36 ASP B N 1
ATOM 1409 C CA . ASP B 1 36 ? -3.238 -26.016 -1 1 97.25 36 ASP B CA 1
ATOM 1410 C C . ASP B 1 36 ? -1.922 -26.719 -1.339 1 97.25 36 ASP B C 1
ATOM 1412 O O . ASP B 1 36 ? -1.303 -27.328 -0.474 1 97.25 36 ASP B O 1
ATOM 1416 N N . VAL B 1 37 ? -1.565 -26.672 -2.613 1 97.62 37 VAL B N 1
ATOM 1417 C CA . VAL B 1 37 ? -0.293 -27.234 -3.039 1 97.62 37 VAL B CA 1
ATOM 1418 C C . VAL B 1 37 ? 0.842 -26.266 -2.734 1 97.62 37 VAL B C 1
ATOM 1420 O O . VAL B 1 37 ? 1.964 -26.688 -2.438 1 97.62 37 VAL B O 1
ATOM 1423 N N . LEU B 1 38 ? 0.636 -24.984 -2.809 1 98.56 38 LEU B N 1
ATOM 1424 C CA . LEU B 1 38 ? 1.567 -23.891 -2.523 1 98.56 38 LEU B CA 1
ATOM 1425 C C . LEU B 1 38 ? 0.841 -22.703 -1.903 1 98.56 38 LEU B C 1
ATOM 1427 O O . LEU B 1 38 ? -0.389 -22.703 -1.824 1 98.56 38 LEU B O 1
ATOM 1431 N N . THR B 1 39 ? 1.584 -21.812 -1.388 1 98.69 39 THR B N 1
ATOM 1432 C CA . THR B 1 39 ? 1.021 -20.609 -0.784 1 98.69 39 THR B CA 1
ATOM 1433 C C . THR B 1 39 ? 1.378 -19.375 -1.604 1 98.69 39 THR B C 1
ATOM 1435 O O . THR B 1 39 ? 2.539 -19.172 -1.967 1 98.69 39 THR B O 1
ATOM 1438 N N . LEU B 1 40 ? 0.367 -18.641 -1.911 1 98.88 40 LEU B N 1
ATOM 1439 C CA . LEU B 1 40 ? 0.605 -17.344 -2.545 1 98.88 40 LEU B CA 1
ATOM 1440 C C . LEU B 1 40 ? 0.697 -16.234 -1.5 1 98.88 40 LEU B C 1
ATOM 1442 O O . LEU B 1 40 ? -0.179 -16.109 -0.642 1 98.88 40 LEU B O 1
ATOM 1446 N N . VAL B 1 41 ? 1.744 -15.477 -1.563 1 98.88 41 VAL B N 1
ATOM 1447 C CA . VAL B 1 41 ? 1.951 -14.336 -0.676 1 98.88 41 VAL B CA 1
ATOM 1448 C C . VAL B 1 41 ? 1.974 -13.039 -1.491 1 98.88 41 VAL B C 1
ATOM 1450 O O . VAL B 1 41 ? 2.553 -13 -2.578 1 98.88 41 VAL B O 1
ATOM 1453 N N . VAL B 1 42 ? 1.29 -12.023 -0.99 1 98.88 42 VAL B N 1
ATOM 1454 C CA . VAL B 1 42 ? 1.24 -10.75 -1.695 1 98.88 42 VAL B CA 1
ATOM 1455 C C . VAL B 1 42 ? 1.402 -9.602 -0.7 1 98.88 42 VAL B C 1
ATOM 1457 O O . VAL B 1 42 ? 1.14 -9.766 0.493 1 98.88 42 VAL B O 1
ATOM 1460 N N . SER B 1 43 ? 1.899 -8.508 -1.187 1 98.75 43 SER B N 1
ATOM 1461 C CA . SER B 1 43 ? 1.982 -7.289 -0.385 1 98.75 43 SER B CA 1
ATOM 1462 C C . SER B 1 43 ? 0.64 -6.566 -0.334 1 98.75 43 SER B C 1
ATOM 1464 O O . SER B 1 43 ? -0.096 -6.543 -1.322 1 98.75 43 SER B O 1
ATOM 1466 N N . PRO B 1 44 ? 0.334 -5.914 0.781 1 98.62 44 PRO B N 1
ATOM 1467 C CA . PRO B 1 44 ? -0.889 -5.105 0.797 1 98.62 44 PRO B CA 1
ATOM 1468 C C . PRO B 1 44 ? -0.862 -3.973 -0.227 1 98.62 44 PRO B C 1
ATOM 1470 O O . PRO B 1 44 ? -1.914 -3.551 -0.712 1 98.62 44 PRO B O 1
ATOM 1473 N N . ILE B 1 45 ? 0.299 -3.512 -0.617 1 97.75 45 ILE B N 1
ATOM 1474 C CA . ILE B 1 45 ? 0.4 -2.428 -1.589 1 97.75 45 ILE B CA 1
ATOM 1475 C C . ILE B 1 45 ? -0.183 -2.879 -2.926 1 97.75 45 ILE B C 1
ATOM 1477 O O . ILE B 1 45 ? -0.784 -2.08 -3.65 1 97.75 45 ILE B O 1
ATOM 1481 N N . SER B 1 46 ? -0.089 -4.145 -3.207 1 98.5 46 SER B N 1
ATOM 1482 C CA . SER B 1 46 ? -0.617 -4.664 -4.465 1 98.5 46 SER B CA 1
ATOM 1483 C C . SER B 1 46 ? -2.131 -4.504 -4.535 1 98.5 46 SER B C 1
ATOM 1485 O O . SER B 1 46 ? -2.678 -4.188 -5.598 1 98.5 46 SER B O 1
ATOM 1487 N N . PHE B 1 47 ? -2.812 -4.668 -3.426 1 98.56 47 PHE B N 1
ATOM 1488 C CA . PHE B 1 47 ? -4.266 -4.539 -3.434 1 98.56 47 PHE B CA 1
ATOM 1489 C C . PHE B 1 47 ? -4.68 -3.119 -3.805 1 98.56 47 PHE B C 1
ATOM 1491 O O . PHE B 1 47 ? -5.621 -2.924 -4.578 1 98.56 47 PHE B O 1
ATOM 1498 N N . ALA B 1 48 ? -3.969 -2.176 -3.252 1 96.88 48 ALA B N 1
ATOM 1499 C CA . ALA B 1 48 ? -4.273 -0.785 -3.58 1 96.88 48 ALA B CA 1
ATOM 1500 C C . ALA B 1 48 ? -3.994 -0.497 -5.055 1 96.88 48 ALA B C 1
ATOM 1502 O O . ALA B 1 48 ? -4.82 0.103 -5.742 1 96.88 48 ALA B O 1
ATOM 1503 N N . THR B 1 49 ? -2.887 -0.912 -5.516 1 97.38 49 THR B N 1
ATOM 1504 C CA . THR B 1 49 ? -2.49 -0.694 -6.902 1 97.38 49 THR B CA 1
ATOM 1505 C C . THR B 1 49 ? -3.443 -1.408 -7.855 1 97.38 49 THR B C 1
ATOM 1507 O O . THR B 1 49 ? -3.855 -0.842 -8.867 1 97.38 49 THR B O 1
ATOM 1510 N N . LEU B 1 50 ? -3.824 -2.598 -7.547 1 98.25 50 LEU B N 1
ATOM 1511 C CA . LEU B 1 50 ? -4.734 -3.377 -8.375 1 98.25 50 LEU B CA 1
ATOM 1512 C C . LEU B 1 50 ? -6.102 -2.713 -8.461 1 98.25 50 LEU B C 1
ATOM 1514 O O . LEU B 1 50 ? -6.703 -2.646 -9.539 1 98.25 50 LEU B O 1
ATOM 1518 N N . ASN B 1 51 ? -6.562 -2.271 -7.344 1 98 51 ASN B N 1
ATOM 1519 C CA . ASN B 1 51 ? -7.848 -1.577 -7.363 1 98 51 ASN B CA 1
ATOM 1520 C C . ASN B 1 51 ? -7.828 -0.396 -8.328 1 98 51 ASN B C 1
ATOM 1522 O O . ASN B 1 51 ? -8.789 -0.183 -9.07 1 98 51 ASN B O 1
ATOM 1526 N N . TYR B 1 52 ? -6.742 0.292 -8.266 1 96 52 TYR B N 1
ATOM 1527 C CA . TYR B 1 52 ? -6.582 1.447 -9.141 1 96 52 TYR B CA 1
ATOM 1528 C C . TYR B 1 52 ? -6.625 1.031 -10.609 1 96 52 TYR B C 1
ATOM 1530 O O . TYR B 1 52 ? -7.363 1.614 -11.406 1 96 52 TYR B O 1
ATOM 1538 N N . PHE B 1 53 ? -5.98 0.043 -10.984 1 96.56 53 PHE B N 1
ATOM 1539 C CA . PHE B 1 53 ? -5.859 -0.356 -12.383 1 96.56 53 PHE B CA 1
ATOM 1540 C C . PHE B 1 53 ? -7.117 -1.081 -12.852 1 96.56 53 PHE B C 1
ATOM 1542 O O . PHE B 1 53 ? -7.582 -0.865 -13.969 1 96.56 53 PHE B O 1
ATOM 1549 N N . LEU B 1 54 ? -7.672 -1.906 -12.023 1 97.75 54 LEU B N 1
ATOM 1550 C CA . LEU B 1 54 ? -8.875 -2.635 -12.398 1 97.75 54 LEU B CA 1
ATOM 1551 C C . LEU B 1 54 ? -10.047 -1.679 -12.609 1 97.75 54 LEU B C 1
ATOM 1553 O O . LEU B 1 54 ? -10.891 -1.9 -13.477 1 97.75 54 LEU B O 1
ATOM 1557 N N . SER B 1 55 ? -10.031 -0.623 -11.844 1 96.12 55 SER B N 1
ATOM 1558 C CA . SER B 1 55 ? -11.148 0.315 -11.867 1 96.12 55 SER B CA 1
ATOM 1559 C C . SER B 1 55 ? -11.141 1.152 -13.148 1 96.12 55 SER B C 1
ATOM 1561 O O . SER B 1 55 ? -12.086 1.887 -13.422 1 96.12 55 SER B O 1
ATOM 1563 N N . LYS B 1 56 ? -10.078 1.073 -13.883 1 95.06 56 LYS B N 1
ATOM 1564 C CA . LYS B 1 56 ? -10.008 1.768 -15.164 1 95.06 56 LYS B CA 1
ATOM 1565 C C . LYS B 1 56 ? -10.844 1.048 -16.219 1 95.06 56 LYS B C 1
ATOM 1567 O O . LYS B 1 56 ? -11.242 1.65 -17.219 1 95.06 56 LYS B O 1
ATOM 1572 N N . PHE B 1 57 ? -11.141 -0.225 -16.016 1 94.31 57 PHE B N 1
ATOM 1573 C CA . PHE B 1 57 ? -11.828 -0.974 -17.062 1 94.31 57 PHE B CA 1
ATOM 1574 C C . PHE B 1 57 ? -13.016 -1.742 -16.484 1 94.31 57 PHE B C 1
ATOM 1576 O O . PHE B 1 57 ? -13.781 -2.354 -17.219 1 94.31 57 PHE B O 1
ATOM 1583 N N . GLU B 1 58 ? -13.062 -1.727 -15.117 1 95.19 58 GLU B N 1
ATOM 1584 C CA . GLU B 1 58 ? -14.188 -2.332 -14.398 1 95.19 58 GLU B CA 1
ATOM 1585 C C . GLU B 1 58 ? -14.883 -1.314 -13.5 1 95.19 58 GLU B C 1
ATOM 1587 O O . GLU B 1 58 ? -14.305 -0.27 -13.18 1 95.19 58 GLU B O 1
ATOM 1592 N N . SER B 1 59 ? -16.141 -1.612 -13.18 1 95.94 59 SER B N 1
ATOM 1593 C CA . SER B 1 59 ? -16.766 -0.819 -12.125 1 95.94 59 SER B CA 1
ATOM 1594 C C . SER B 1 59 ? -16.062 -1.036 -10.789 1 95.94 59 SER B C 1
ATOM 1596 O O . SER B 1 59 ? -15.43 -2.068 -10.57 1 95.94 59 SER B O 1
ATOM 1598 N N . ALA B 1 60 ? -16.203 -0.13 -9.883 1 94.62 60 ALA B N 1
ATOM 1599 C CA . ALA B 1 60 ? -15.641 -0.247 -8.547 1 94.62 60 ALA B CA 1
ATOM 1600 C C . ALA B 1 60 ? -16.141 -1.514 -7.852 1 94.62 60 ALA B C 1
ATOM 1602 O O . ALA B 1 60 ? -15.375 -2.172 -7.133 1 94.62 60 ALA B O 1
ATOM 1603 N N . GLN B 1 61 ? -17.359 -1.847 -8.055 1 95.44 61 GLN B N 1
ATOM 1604 C CA . GLN B 1 61 ? -17.969 -3.021 -7.434 1 95.44 61 GLN B CA 1
ATOM 1605 C C . GLN B 1 61 ? -17.328 -4.305 -7.945 1 95.44 61 GLN B C 1
ATOM 1607 O O . GLN B 1 61 ? -16.984 -5.195 -7.16 1 95.44 61 GLN B O 1
ATOM 1612 N N . ILE B 1 62 ? -17.141 -4.367 -9.211 1 97.31 62 ILE B N 1
ATOM 1613 C CA . ILE B 1 62 ? -16.547 -5.559 -9.82 1 97.31 62 ILE B CA 1
ATOM 1614 C C . ILE B 1 62 ? -15.086 -5.68 -9.398 1 97.31 62 ILE B C 1
ATOM 1616 O O . ILE B 1 62 ? -14.633 -6.762 -9.016 1 97.31 62 ILE B O 1
ATOM 1620 N N . ALA B 1 63 ? -14.359 -4.574 -9.445 1 97.69 63 ALA B N 1
ATOM 1621 C CA . ALA B 1 63 ? -12.961 -4.57 -9.039 1 97.69 63 ALA B CA 1
ATOM 1622 C C . ALA B 1 63 ? -12.805 -5.059 -7.598 1 97.69 63 ALA B C 1
ATOM 1624 O O . ALA B 1 63 ? -11.992 -5.941 -7.316 1 97.69 63 ALA B O 1
ATOM 1625 N N . ARG B 1 64 ? -13.594 -4.555 -6.719 1 97.38 64 ARG B N 1
ATOM 1626 C CA . ARG B 1 64 ? -13.555 -4.934 -5.309 1 97.38 64 ARG B CA 1
ATOM 1627 C C . ARG B 1 64 ? -13.914 -6.406 -5.129 1 97.38 64 ARG B C 1
ATOM 1629 O O . ARG B 1 64 ? -13.336 -7.09 -4.281 1 97.38 64 ARG B O 1
ATOM 1636 N N . GLY B 1 65 ? -14.883 -6.82 -5.875 1 98 65 GLY B N 1
ATOM 1637 C CA . GLY B 1 65 ? -15.25 -8.227 -5.84 1 98 65 GLY B CA 1
ATOM 1638 C C . GLY B 1 65 ? -14.109 -9.148 -6.23 1 98 65 GLY B C 1
ATOM 1639 O O . GLY B 1 65 ? -13.891 -10.18 -5.59 1 98 65 GLY B O 1
ATOM 1640 N N . LYS B 1 66 ? -13.43 -8.812 -7.234 1 98.31 66 LYS B N 1
ATOM 1641 C CA . LYS B 1 66 ? -12.266 -9.586 -7.656 1 98.31 66 LYS B CA 1
ATOM 1642 C C . LYS B 1 66 ? -11.203 -9.625 -6.566 1 98.31 66 LYS B C 1
ATOM 1644 O O . LYS B 1 66 ? -10.602 -10.672 -6.305 1 98.31 66 LYS B O 1
ATOM 1649 N N . LEU B 1 67 ? -11.016 -8.516 -5.934 1 98.81 67 LEU B N 1
ATOM 1650 C CA . LEU B 1 67 ? -10.008 -8.43 -4.883 1 98.81 67 LEU B CA 1
ATOM 1651 C C . LEU B 1 67 ? -10.422 -9.25 -3.666 1 98.81 67 LEU B C 1
ATOM 1653 O O . LEU B 1 67 ? -9.57 -9.859 -3.01 1 98.81 67 LEU B O 1
ATOM 1657 N N . ARG B 1 68 ? -11.688 -9.258 -3.34 1 98.5 68 ARG B N 1
ATOM 1658 C CA . ARG B 1 68 ? -12.164 -10.078 -2.232 1 98.5 68 ARG B CA 1
ATOM 1659 C C . ARG B 1 68 ? -11.914 -11.555 -2.496 1 98.5 68 ARG B C 1
ATOM 1661 O O . ARG B 1 68 ? -11.484 -12.289 -1.601 1 98.5 68 ARG B O 1
ATOM 1668 N N . LYS B 1 69 ? -12.219 -11.953 -3.688 1 98.19 69 LYS B N 1
ATOM 1669 C CA . LYS B 1 69 ? -11.977 -13.344 -4.055 1 98.19 69 LYS B CA 1
ATOM 1670 C C . LYS B 1 69 ? -10.492 -13.68 -4 1 98.19 69 LYS B C 1
ATOM 1672 O O . LYS B 1 69 ? -10.102 -14.742 -3.52 1 98.19 69 LYS B O 1
ATOM 1677 N N . PHE B 1 70 ? -9.75 -12.789 -4.48 1 98.81 70 PHE B N 1
ATOM 1678 C CA . PHE B 1 70 ? -8.305 -12.992 -4.488 1 98.81 70 PHE B CA 1
ATOM 1679 C C . PHE B 1 70 ? -7.762 -13.062 -3.066 1 98.81 70 PHE B C 1
ATOM 1681 O O . PHE B 1 70 ? -6.84 -13.828 -2.785 1 98.81 70 PHE B O 1
ATOM 1688 N N . LYS B 1 71 ? -8.273 -12.242 -2.203 1 98.62 71 LYS B N 1
ATOM 1689 C CA . LYS B 1 71 ? -7.875 -12.242 -0.799 1 98.62 71 LYS B CA 1
ATOM 1690 C C . LYS B 1 71 ? -8.031 -13.633 -0.187 1 98.62 71 LYS B C 1
ATOM 1692 O O . LYS B 1 71 ? -7.223 -14.039 0.652 1 98.62 71 LYS B O 1
ATOM 1697 N N . ILE B 1 72 ? -9.023 -14.375 -0.6 1 97.88 72 ILE B N 1
ATOM 1698 C CA . ILE B 1 72 ? -9.273 -15.719 -0.093 1 97.88 72 ILE B CA 1
ATOM 1699 C C . ILE B 1 72 ? -8.18 -16.672 -0.589 1 97.88 72 ILE B C 1
ATOM 1701 O O . ILE B 1 72 ? -7.797 -17.609 0.116 1 97.88 72 ILE B O 1
ATOM 1705 N N . LEU B 1 73 ? -7.617 -16.359 -1.669 1 98.25 73 LEU B N 1
ATOM 1706 C CA . LEU B 1 73 ? -6.699 -17.25 -2.373 1 98.25 73 LEU B CA 1
ATOM 1707 C C . LEU B 1 73 ? -5.266 -17.031 -1.912 1 98.25 73 LEU B C 1
ATOM 1709 O O . LEU B 1 73 ? -4.402 -17.891 -2.119 1 98.25 73 LEU B O 1
ATOM 1713 N N . CYS B 1 74 ? -5.027 -15.898 -1.271 1 98.75 74 CYS B N 1
ATOM 1714 C CA . CYS B 1 74 ? -3.643 -15.539 -0.987 1 98.75 74 CYS B CA 1
ATOM 1715 C C . CYS B 1 74 ? -3.465 -15.164 0.479 1 98.75 74 CYS B C 1
ATOM 1717 O O . CYS B 1 74 ? -4.445 -15.023 1.21 1 98.75 74 CYS B O 1
ATOM 1719 N N . THR B 1 75 ? -2.227 -15.133 0.871 1 98.56 75 THR B N 1
ATOM 1720 C CA . THR B 1 75 ? -1.814 -14.555 2.145 1 98.56 75 THR B CA 1
ATOM 1721 C C . THR B 1 75 ? -1.222 -13.164 1.942 1 98.56 75 THR B C 1
ATOM 1723 O O . THR B 1 75 ? -0.35 -12.977 1.093 1 98.56 75 THR B O 1
ATOM 1726 N N . ILE B 1 76 ? -1.699 -12.234 2.723 1 98.81 76 ILE B N 1
ATOM 1727 C CA . ILE B 1 76 ? -1.179 -10.867 2.635 1 98.81 76 ILE B CA 1
ATOM 1728 C C . ILE B 1 76 ? -0.124 -10.648 3.719 1 98.81 76 ILE B C 1
ATOM 1730 O O . ILE B 1 76 ? -0.386 -10.875 4.902 1 98.81 76 ILE B O 1
ATOM 1734 N N . CYS B 1 77 ? 1.032 -10.242 3.34 1 98.62 77 CYS B N 1
ATOM 1735 C CA . CYS B 1 77 ? 2.1 -10.047 4.316 1 98.62 77 CYS B CA 1
ATOM 1736 C C . CYS B 1 77 ? 1.971 -8.688 5 1 98.62 77 CYS B C 1
ATOM 1738 O O . CYS B 1 77 ? 1.067 -7.914 4.688 1 98.62 77 CYS B O 1
ATOM 1740 N N . GLU B 1 78 ? 2.857 -8.469 5.961 1 98.06 78 GLU B N 1
ATOM 1741 C CA . GLU B 1 78 ? 2.867 -7.195 6.676 1 98.06 78 GLU B CA 1
ATOM 1742 C C . GLU B 1 78 ? 3.75 -6.172 5.969 1 98.06 78 GLU B C 1
ATOM 1744 O O . GLU B 1 78 ? 4.781 -6.523 5.398 1 98.06 78 GLU B O 1
ATOM 1749 N N . LEU B 1 79 ? 3.305 -5 5.98 1 98.38 79 LEU B N 1
ATOM 1750 C CA . LEU B 1 79 ? 4.07 -3.865 5.48 1 98.38 79 LEU B CA 1
ATOM 1751 C C . LEU B 1 79 ? 4.191 -2.779 6.543 1 98.38 79 LEU B C 1
ATOM 1753 O O . LEU B 1 79 ? 3.184 -2.344 7.109 1 98.38 79 LEU B O 1
ATOM 1757 N N . ASP B 1 80 ? 5.441 -2.406 6.828 1 97.88 80 ASP B N 1
ATOM 1758 C CA . ASP B 1 80 ? 5.66 -1.407 7.871 1 97.88 80 ASP B CA 1
ATOM 1759 C C . ASP B 1 80 ? 6.762 -0.429 7.469 1 97.88 80 ASP B C 1
ATOM 1761 O O . ASP B 1 80 ? 7.18 -0.395 6.309 1 97.88 80 ASP B O 1
ATOM 1765 N N . GLU B 1 81 ? 7.094 0.327 8.445 1 98.25 81 GLU B N 1
ATOM 1766 C CA . GLU B 1 81 ? 8.078 1.382 8.227 1 98.25 81 GLU B CA 1
ATOM 1767 C C . GLU B 1 81 ? 9.414 0.802 7.77 1 98.25 81 GLU B C 1
ATOM 1769 O O . GLU B 1 81 ? 10.109 1.403 6.945 1 98.25 81 GLU B O 1
ATOM 1774 N N . HIS B 1 82 ? 9.734 -0.308 8.25 1 98.25 82 HIS B N 1
ATOM 1775 C CA . HIS B 1 82 ? 11.023 -0.918 7.934 1 98.25 82 HIS B CA 1
ATOM 1776 C C . HIS B 1 82 ? 11.117 -1.273 6.453 1 98.25 82 HIS B C 1
ATOM 1778 O O . HIS B 1 82 ? 12.133 -1.009 5.812 1 98.25 82 HIS B O 1
ATOM 1784 N N . ILE B 1 83 ? 10.102 -1.823 5.902 1 98.62 83 ILE B N 1
ATOM 1785 C CA . ILE B 1 83 ? 10.102 -2.201 4.492 1 98.62 83 ILE B CA 1
ATOM 1786 C C . ILE B 1 83 ? 10.141 -0.949 3.621 1 98.62 83 ILE B C 1
ATOM 1788 O O . ILE B 1 83 ? 10.836 -0.916 2.602 1 98.62 83 ILE B O 1
ATOM 1792 N N . ILE B 1 84 ? 9.398 0.09 4.02 1 98.81 84 ILE B N 1
ATOM 1793 C CA . ILE B 1 84 ? 9.406 1.345 3.275 1 98.81 84 ILE B CA 1
ATOM 1794 C C . ILE B 1 84 ? 10.812 1.935 3.279 1 98.81 84 ILE B C 1
ATOM 1796 O O . ILE B 1 84 ? 11.312 2.373 2.238 1 98.81 84 ILE B O 1
ATOM 1800 N N . GLU B 1 85 ? 11.422 1.883 4.402 1 98.56 85 GLU B N 1
ATOM 1801 C CA . GLU B 1 85 ? 12.773 2.426 4.535 1 98.56 85 GLU B CA 1
ATOM 1802 C C . GLU B 1 85 ? 13.758 1.668 3.654 1 98.56 85 GLU B C 1
ATOM 1804 O O . GLU B 1 85 ? 14.586 2.277 2.965 1 98.56 85 GLU B O 1
ATOM 1809 N N . LYS B 1 86 ? 13.711 0.402 3.691 1 98.25 86 LYS B N 1
ATOM 1810 C CA . LYS B 1 86 ? 14.57 -0.406 2.834 1 98.25 86 LYS B CA 1
ATOM 1811 C C . LYS B 1 86 ? 14.344 -0.082 1.36 1 98.25 86 LYS B C 1
ATOM 1813 O O . LYS B 1 86 ? 15.297 0.052 0.592 1 98.25 86 LYS B O 1
ATOM 1818 N N . GLY B 1 87 ? 13.062 0.049 0.982 1 98.25 87 GLY B N 1
ATOM 1819 C CA . GLY B 1 87 ? 12.742 0.372 -0.398 1 98.25 87 GLY B CA 1
ATOM 1820 C C . GLY B 1 87 ? 13.289 1.714 -0.843 1 98.25 87 GLY B C 1
ATOM 1821 O O . GLY B 1 87 ? 13.898 1.818 -1.911 1 98.25 87 GLY B O 1
ATOM 1822 N N . LEU B 1 88 ? 13.148 2.672 0.01 1 98.25 88 LEU B N 1
ATOM 1823 C CA . LEU B 1 88 ? 13.57 4.027 -0.312 1 98.25 88 LEU B CA 1
ATOM 1824 C C . LEU B 1 88 ? 15.094 4.109 -0.436 1 98.25 88 LEU B C 1
ATOM 1826 O O . LEU B 1 88 ? 15.617 4.914 -1.21 1 98.25 88 LEU B O 1
ATOM 1830 N N . ASN B 1 89 ? 15.766 3.27 0.244 1 97.25 89 ASN B N 1
ATOM 1831 C CA . ASN B 1 89 ? 17.219 3.375 0.312 1 97.25 89 ASN B CA 1
ATOM 1832 C C . ASN B 1 89 ? 17.906 2.287 -0.515 1 97.25 89 ASN B C 1
ATOM 1834 O O . ASN B 1 89 ? 19.125 2.123 -0.451 1 97.25 89 ASN B O 1
ATOM 1838 N N . SER B 1 90 ? 17.172 1.566 -1.256 1 96.69 90 SER B N 1
ATOM 1839 C CA . SER B 1 90 ? 17.734 0.475 -2.053 1 96.69 90 SER B CA 1
ATOM 1840 C C . SER B 1 90 ? 18.234 0.975 -3.402 1 96.69 90 SER B C 1
ATOM 1842 O O . SER B 1 90 ? 18 2.125 -3.773 1 96.69 90 SER B O 1
ATOM 1844 N N . ASP B 1 91 ? 18.891 0.069 -4.16 1 94.38 91 ASP B N 1
ATOM 1845 C CA . ASP B 1 91 ? 19.438 0.396 -5.477 1 94.38 91 ASP B CA 1
ATOM 1846 C C . ASP B 1 91 ? 18.453 0.022 -6.582 1 94.38 91 ASP B C 1
ATOM 1848 O O . ASP B 1 91 ? 18.797 0.105 -7.77 1 94.38 91 ASP B O 1
ATOM 1852 N N . PHE B 1 92 ? 17.234 -0.342 -6.203 1 96.25 92 PHE B N 1
ATOM 1853 C CA . PHE B 1 92 ? 16.219 -0.62 -7.219 1 96.25 92 PHE B CA 1
ATOM 1854 C C . PHE B 1 92 ? 15.867 0.646 -7.988 1 96.25 92 PHE B C 1
ATOM 1856 O O . PHE B 1 92 ? 15.711 1.717 -7.398 1 96.25 92 PHE B O 1
ATOM 1863 N N . LYS B 1 93 ? 15.703 0.482 -9.227 1 93.56 93 LYS B N 1
ATOM 1864 C CA . LYS B 1 93 ? 15.305 1.622 -10.047 1 93.56 93 LYS B CA 1
ATOM 1865 C C . LYS B 1 93 ? 13.852 2.008 -9.773 1 93.56 93 LYS B C 1
ATOM 1867 O O . LYS B 1 93 ? 13.523 3.191 -9.68 1 93.56 93 LYS B O 1
ATOM 1872 N N . ASP B 1 94 ? 13.047 1.009 -9.695 1 95.12 94 ASP B N 1
ATOM 1873 C CA . ASP B 1 94 ? 11.633 1.232 -9.445 1 95.12 94 ASP B CA 1
ATOM 1874 C C . ASP B 1 94 ? 11.297 1.015 -7.973 1 95.12 94 ASP B C 1
ATOM 1876 O O . ASP B 1 94 ? 11.609 -0.036 -7.406 1 95.12 94 ASP B O 1
ATOM 1880 N N . PHE B 1 95 ? 10.688 1.958 -7.359 1 97.06 95 PHE B N 1
ATOM 1881 C CA . PHE B 1 95 ? 10.359 1.908 -5.938 1 97.06 95 PHE B CA 1
ATOM 1882 C C . PHE B 1 95 ? 9.414 0.751 -5.641 1 97.06 95 PHE B C 1
ATOM 1884 O O . PHE B 1 95 ? 9.586 0.04 -4.648 1 97.06 95 PHE B O 1
ATOM 1891 N N . GLU B 1 96 ? 8.414 0.545 -6.43 1 95.94 96 GLU B N 1
ATOM 1892 C CA . GLU B 1 96 ? 7.453 -0.531 -6.199 1 95.94 96 GLU B CA 1
ATOM 1893 C C . GLU B 1 96 ? 8.125 -1.897 -6.281 1 95.94 96 GLU B C 1
ATOM 1895 O O . GLU B 1 96 ? 7.844 -2.781 -5.469 1 95.94 96 GLU B O 1
ATOM 1900 N N . ASP B 1 97 ? 9.07 -2.045 -7.215 1 97.06 97 ASP B N 1
ATOM 1901 C CA . ASP B 1 97 ? 9.82 -3.293 -7.301 1 97.06 97 ASP B CA 1
ATOM 1902 C C . ASP B 1 97 ? 10.594 -3.557 -6.016 1 97.06 97 ASP B C 1
ATOM 1904 O O . ASP B 1 97 ? 10.648 -4.691 -5.535 1 97.06 97 ASP B O 1
ATOM 1908 N N . ALA B 1 98 ? 11.156 -2.49 -5.5 1 97.88 98 ALA B N 1
ATOM 1909 C CA . ALA B 1 98 ? 11.883 -2.607 -4.238 1 97.88 98 ALA B CA 1
ATOM 1910 C C . ALA B 1 98 ? 10.969 -3.082 -3.119 1 97.88 98 ALA B C 1
ATOM 1912 O O . ALA B 1 98 ? 11.328 -3.98 -2.352 1 97.88 98 ALA B O 1
ATOM 1913 N N . LEU B 1 99 ? 9.789 -2.512 -3.023 1 98.25 99 LEU B N 1
ATOM 1914 C CA . LEU B 1 99 ? 8.844 -2.875 -1.976 1 98.25 99 LEU B CA 1
ATOM 1915 C C . LEU B 1 99 ? 8.406 -4.328 -2.117 1 98.25 99 LEU B C 1
ATOM 1917 O O . LEU B 1 99 ? 8.273 -5.043 -1.12 1 98.25 99 LEU B O 1
ATOM 1921 N N . GLN B 1 100 ? 8.18 -4.75 -3.336 1 98.31 100 GLN B N 1
ATOM 1922 C CA . GLN B 1 100 ? 7.828 -6.145 -3.576 1 98.31 100 GLN B CA 1
ATOM 1923 C C . GLN B 1 100 ? 8.938 -7.082 -3.117 1 98.31 100 GLN B C 1
ATOM 1925 O O . GLN B 1 100 ? 8.68 -8.07 -2.432 1 98.31 100 GLN B O 1
ATOM 1930 N N . TYR B 1 101 ? 10.18 -6.727 -3.422 1 98.5 101 TYR B N 1
ATOM 1931 C CA . TYR B 1 101 ? 11.336 -7.551 -3.08 1 98.5 101 TYR B CA 1
ATOM 1932 C C . TYR B 1 101 ? 11.484 -7.68 -1.569 1 98.5 101 TYR B C 1
ATOM 1934 O O . TYR B 1 101 ? 11.57 -8.789 -1.04 1 98.5 101 TYR B O 1
ATOM 1942 N N . PHE B 1 102 ? 11.461 -6.609 -0.87 1 98.44 102 PHE B N 1
ATOM 1943 C CA . PHE B 1 102 ? 11.711 -6.633 0.567 1 98.44 102 PHE B CA 1
ATOM 1944 C C . PHE B 1 102 ? 10.539 -7.266 1.306 1 98.44 102 PHE B C 1
ATOM 1946 O O . PHE B 1 102 ? 10.727 -7.918 2.334 1 98.44 102 PHE B O 1
ATOM 1953 N N . SER B 1 103 ? 9.32 -7.117 0.734 1 98.62 103 SER B N 1
ATOM 1954 C CA . SER B 1 103 ? 8.172 -7.824 1.296 1 98.62 103 SER B CA 1
ATOM 1955 C C . SER B 1 103 ? 8.344 -9.336 1.167 1 98.62 103 SER B C 1
ATOM 1957 O O . SER B 1 103 ? 8.055 -10.078 2.105 1 98.62 103 SER B O 1
ATOM 1959 N N . ALA B 1 104 ? 8.812 -9.742 0.026 1 98.62 104 ALA B N 1
ATOM 1960 C CA . ALA B 1 104 ? 9.023 -11.172 -0.209 1 98.62 104 ALA B CA 1
ATOM 1961 C C . ALA B 1 104 ? 10.055 -11.742 0.757 1 98.62 104 ALA B C 1
ATOM 1963 O O . ALA B 1 104 ? 9.844 -12.805 1.348 1 98.62 104 ALA B O 1
ATOM 1964 N N . VAL B 1 105 ? 11.164 -11.016 0.932 1 98.19 105 VAL B N 1
ATOM 1965 C CA . VAL B 1 105 ? 12.242 -11.445 1.809 1 98.19 105 VAL B CA 1
ATOM 1966 C C . VAL B 1 105 ? 11.75 -11.492 3.252 1 98.19 105 VAL B C 1
ATOM 1968 O O . VAL B 1 105 ? 11.992 -12.477 3.961 1 98.19 105 VAL B O 1
ATOM 1971 N N . ASP B 1 106 ? 11.023 -10.492 3.641 1 98 106 ASP B N 1
ATOM 1972 C CA . ASP B 1 106 ? 10.57 -10.367 5.023 1 98 106 ASP B CA 1
ATOM 1973 C C . ASP B 1 106 ? 9.492 -11.398 5.344 1 98 106 ASP B C 1
ATOM 1975 O O . ASP B 1 106 ? 9.242 -11.703 6.512 1 98 106 ASP B O 1
ATOM 1979 N N . SER B 1 107 ? 8.859 -11.938 4.332 1 97.94 107 SER B N 1
ATOM 1980 C CA . SER B 1 107 ? 7.754 -12.867 4.547 1 97.94 107 SER B CA 1
ATOM 1981 C C . SER B 1 107 ? 8.172 -14.305 4.273 1 97.94 107 SER B C 1
ATOM 1983 O O . SER B 1 107 ? 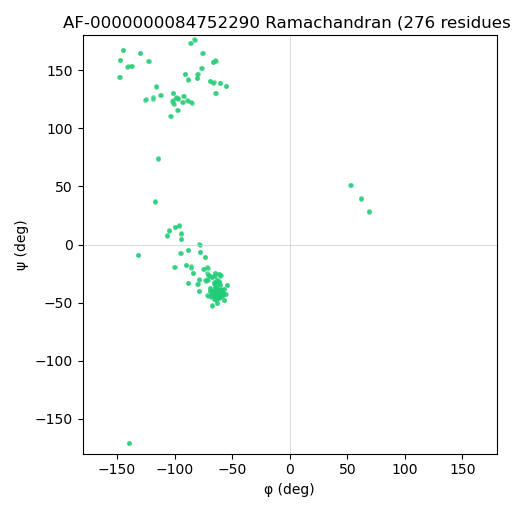7.328 -15.18 4.066 1 97.94 107 SER B O 1
ATOM 1985 N N . ASP B 1 108 ? 9.469 -14.586 4.129 1 97.44 108 ASP B N 1
ATOM 1986 C CA . ASP B 1 108 ? 10.062 -15.914 4.012 1 97.44 108 ASP B CA 1
ATOM 1987 C C . ASP B 1 108 ? 9.555 -16.641 2.768 1 97.44 108 ASP B C 1
ATOM 1989 O O . ASP B 1 108 ? 9.164 -17.797 2.838 1 97.44 108 ASP B O 1
ATOM 1993 N N . CYS B 1 109 ? 9.438 -15.867 1.74 1 98.62 109 CYS B N 1
ATOM 1994 C CA . CYS B 1 109 ? 9.047 -16.484 0.48 1 98.62 109 CYS B CA 1
ATOM 1995 C C . CYS B 1 109 ? 10.227 -17.234 -0.151 1 98.62 109 CYS B C 1
ATOM 1997 O O . CYS B 1 109 ? 11.383 -16.859 0.055 1 98.62 109 CYS B O 1
ATOM 1999 N N . ASP B 1 110 ? 9.852 -18.25 -0.903 1 98.5 110 ASP B N 1
ATOM 2000 C CA . ASP B 1 110 ? 10.867 -19.047 -1.569 1 98.5 110 ASP B CA 1
ATOM 2001 C C . ASP B 1 110 ? 11.227 -18.469 -2.936 1 98.5 110 ASP B C 1
ATOM 2003 O O . ASP B 1 110 ? 12.359 -18.609 -3.4 1 98.5 110 ASP B O 1
ATOM 2007 N N . ILE B 1 111 ? 10.234 -17.875 -3.572 1 98.5 111 ILE B N 1
ATOM 2008 C CA . ILE B 1 111 ? 10.359 -17.453 -4.965 1 98.5 111 ILE B CA 1
ATOM 2009 C C . ILE B 1 111 ? 9.531 -16.203 -5.207 1 98.5 111 ILE B C 1
ATOM 2011 O O . ILE B 1 111 ? 8.469 -16.031 -4.602 1 98.5 111 ILE B O 1
ATOM 2015 N N . ILE B 1 112 ? 10.031 -15.344 -6.031 1 98.81 112 ILE B N 1
ATOM 2016 C CA . ILE B 1 112 ? 9.25 -14.219 -6.539 1 98.81 112 ILE B CA 1
ATOM 2017 C C . ILE B 1 112 ? 8.781 -14.516 -7.961 1 98.81 112 ILE B C 1
ATOM 2019 O O . ILE B 1 112 ? 9.594 -14.836 -8.836 1 98.81 112 ILE B O 1
ATOM 2023 N N . ILE B 1 113 ? 7.484 -14.453 -8.172 1 98.88 113 ILE B N 1
ATOM 2024 C CA . ILE B 1 113 ? 6.898 -14.602 -9.5 1 98.88 113 ILE B CA 1
ATOM 2025 C C . ILE B 1 113 ? 6.633 -13.227 -10.109 1 98.88 113 ILE B C 1
ATOM 2027 O O . ILE B 1 113 ? 5.852 -12.445 -9.57 1 98.88 113 ILE B O 1
ATOM 2031 N N . THR B 1 114 ? 7.281 -12.898 -11.18 1 98.69 114 THR B N 1
ATOM 2032 C CA . THR B 1 114 ? 7.176 -11.609 -11.859 1 98.69 114 THR B CA 1
ATOM 2033 C C . THR B 1 114 ? 7.363 -11.781 -13.367 1 98.69 114 THR B C 1
ATOM 2035 O O . THR B 1 114 ? 7.859 -12.812 -13.82 1 98.69 114 THR B O 1
ATOM 2038 N N . ARG B 1 115 ? 6.875 -10.797 -14.164 1 96.81 115 ARG B N 1
ATOM 2039 C CA . ARG B 1 115 ? 7.125 -10.789 -15.602 1 96.81 115 ARG B CA 1
ATOM 2040 C C . ARG B 1 115 ? 8.477 -10.156 -15.922 1 96.81 115 ARG B C 1
ATOM 2042 O O . ARG B 1 115 ? 9.016 -10.344 -17.016 1 96.81 115 ARG B O 1
ATOM 2049 N N . ASN B 1 116 ? 8.93 -9.297 -14.992 1 94.31 116 ASN B N 1
ATOM 2050 C CA . ASN B 1 116 ? 10.117 -8.5 -15.234 1 94.31 116 ASN B CA 1
ATOM 2051 C C . ASN B 1 116 ? 11.258 -8.883 -14.297 1 94.31 116 ASN B C 1
ATOM 2053 O O . ASN B 1 116 ? 11.703 -8.062 -13.484 1 94.31 116 ASN B O 1
ATOM 2057 N N . GLY B 1 117 ? 11.82 -10.031 -14.594 1 94.62 117 GLY B N 1
ATOM 2058 C CA . GLY B 1 117 ? 12.859 -10.547 -13.727 1 94.62 117 GLY B CA 1
ATOM 2059 C C . GLY B 1 117 ? 14.109 -9.688 -13.711 1 94.62 117 GLY B C 1
ATOM 2060 O O . GLY B 1 117 ? 14.82 -9.633 -12.703 1 94.62 117 GLY B O 1
ATOM 2061 N N . LYS B 1 118 ? 14.375 -8.977 -14.742 1 94.38 118 LYS B N 1
ATOM 2062 C CA . LYS B 1 118 ? 15.578 -8.172 -14.883 1 94.38 118 LYS B CA 1
ATOM 2063 C C . LYS B 1 118 ? 15.617 -7.047 -13.859 1 94.38 118 LYS B C 1
ATOM 2065 O O . LYS B 1 118 ? 16.688 -6.566 -13.484 1 94.38 118 LYS B O 1
ATOM 2070 N N . ASP B 1 119 ? 14.445 -6.621 -13.359 1 94.25 119 ASP B N 1
ATOM 2071 C CA . ASP B 1 119 ? 14.359 -5.539 -12.383 1 94.25 119 ASP B CA 1
ATOM 2072 C C . ASP B 1 119 ? 14.727 -6.027 -10.984 1 94.25 119 ASP B C 1
ATOM 2074 O O . ASP B 1 119 ? 14.891 -5.227 -10.062 1 94.25 119 ASP B O 1
ATOM 2078 N N . PHE B 1 120 ? 14.922 -7.359 -10.922 1 95.94 120 PHE B N 1
ATOM 2079 C CA . PHE B 1 120 ? 15.258 -7.973 -9.648 1 95.94 120 PHE B CA 1
ATOM 2080 C C . PHE B 1 120 ? 16.641 -8.617 -9.703 1 95.94 120 PHE B C 1
ATOM 2082 O O . PHE B 1 120 ? 16.859 -9.672 -9.102 1 95.94 120 PHE B O 1
ATOM 2089 N N . LYS B 1 121 ? 17.547 -8.078 -10.344 1 88.69 121 LYS B N 1
ATOM 2090 C CA . LYS B 1 121 ? 18.875 -8.641 -10.617 1 88.69 121 LYS B CA 1
ATOM 2091 C C . LYS B 1 121 ? 19.625 -8.898 -9.328 1 88.69 121 LYS B C 1
ATOM 2093 O O . LYS B 1 121 ? 20.438 -9.828 -9.25 1 88.69 121 LYS B O 1
ATOM 2098 N N . LYS B 1 122 ? 19.469 -8.18 -8.273 1 87.88 122 LYS B N 1
ATOM 2099 C CA . LYS B 1 122 ? 20.234 -8.312 -7.035 1 87.88 122 LYS B CA 1
ATOM 2100 C C . LYS B 1 122 ? 19.453 -9.102 -5.988 1 87.88 122 LYS B C 1
ATOM 2102 O O . LYS B 1 122 ? 19.812 -9.109 -4.812 1 87.88 122 LYS B O 1
ATOM 2107 N N . SER B 1 123 ? 18.406 -9.766 -6.523 1 93.06 123 SER B N 1
ATOM 2108 C CA . SER B 1 123 ? 17.562 -10.523 -5.598 1 93.06 123 SER B CA 1
ATOM 2109 C C . SER B 1 123 ? 18.312 -11.727 -5.043 1 93.06 123 SER B C 1
ATOM 2111 O O . SER B 1 123 ? 19.031 -12.422 -5.777 1 93.06 123 SER B O 1
ATOM 2113 N N . LEU B 1 124 ? 18.125 -12 -3.779 1 93.56 124 LEU B N 1
ATOM 2114 C CA . LEU B 1 124 ? 18.656 -13.203 -3.143 1 93.56 124 LEU B CA 1
ATOM 2115 C C . LEU B 1 124 ? 17.703 -14.383 -3.334 1 93.56 124 LEU B C 1
ATOM 2117 O O . LEU B 1 124 ? 18.094 -15.531 -3.152 1 93.56 124 LEU B O 1
ATOM 2121 N N . LEU B 1 125 ? 16.516 -14.102 -3.641 1 97.06 125 LEU B N 1
ATOM 2122 C CA . LEU B 1 125 ? 15.516 -15.117 -3.916 1 97.06 125 LEU B CA 1
ATOM 2123 C C . LEU B 1 125 ? 15.484 -15.461 -5.402 1 97.06 125 LEU B C 1
ATOM 2125 O O . LEU B 1 125 ? 15.711 -14.594 -6.25 1 97.06 125 LEU B O 1
ATOM 2129 N N . PRO B 1 126 ? 15.188 -16.75 -5.68 1 97.44 126 PRO B N 1
ATOM 2130 C CA . PRO B 1 126 ? 14.875 -17.047 -7.078 1 97.44 126 PRO B CA 1
ATOM 2131 C C . PRO B 1 126 ? 13.75 -16.188 -7.633 1 97.44 126 PRO B C 1
ATOM 2133 O O . PRO B 1 126 ? 12.773 -15.906 -6.93 1 97.44 126 PRO B O 1
ATOM 2136 N N . VAL B 1 127 ? 13.914 -15.688 -8.836 1 98.44 127 VAL B N 1
ATOM 2137 C CA . VAL B 1 127 ? 12.914 -14.898 -9.555 1 98.44 127 VAL B CA 1
ATOM 2138 C C . VAL B 1 127 ? 12.523 -15.609 -10.844 1 98.44 127 VAL B C 1
ATOM 2140 O O . VAL B 1 127 ? 13.391 -15.984 -11.641 1 98.44 127 VAL B O 1
ATOM 2143 N N . MET B 1 128 ? 11.227 -15.836 -11.016 1 98 128 MET B N 1
ATOM 2144 C CA . MET B 1 128 ? 10.727 -16.578 -12.164 1 98 128 MET B CA 1
ATOM 2145 C C . MET B 1 128 ? 9.445 -15.969 -12.711 1 98 128 MET B C 1
ATOM 2147 O O . MET B 1 128 ? 8.719 -15.289 -11.977 1 98 128 MET B O 1
ATOM 2151 N N . THR B 1 129 ? 9.25 -16.203 -13.992 1 98.44 129 THR B N 1
ATOM 2152 C CA . THR B 1 129 ? 7.902 -15.984 -14.508 1 98.44 129 THR B CA 1
ATOM 2153 C C . THR B 1 129 ? 6.977 -17.125 -14.094 1 98.44 129 THR B C 1
ATOM 2155 O O . THR B 1 129 ? 7.441 -18.172 -13.633 1 98.44 129 THR B O 1
ATOM 2158 N N . ALA B 1 130 ? 5.715 -16.859 -14.25 1 98.62 130 ALA B N 1
ATOM 2159 C CA . ALA B 1 130 ? 4.773 -17.938 -13.969 1 98.62 130 ALA B CA 1
ATOM 2160 C C . ALA B 1 130 ? 5.059 -19.156 -14.828 1 98.62 130 ALA B C 1
ATOM 2162 O O . ALA B 1 130 ? 5.043 -20.281 -14.336 1 98.62 130 ALA B O 1
ATOM 2163 N N . ASP B 1 131 ? 5.363 -18.938 -16.094 1 98.19 131 ASP B N 1
ATOM 2164 C CA . ASP B 1 131 ? 5.664 -20.031 -17.016 1 98.19 131 ASP B CA 1
ATOM 2165 C C . ASP B 1 131 ? 6.898 -20.797 -16.578 1 98.19 131 ASP B C 1
ATOM 2167 O O . ASP B 1 131 ? 6.898 -22.031 -16.578 1 98.19 131 ASP B O 1
ATOM 2171 N N . GLU B 1 132 ? 7.879 -20.094 -16.234 1 98 132 GLU B N 1
ATOM 2172 C CA . GLU B 1 132 ? 9.109 -20.719 -15.781 1 98 132 GLU B CA 1
ATOM 2173 C C . GLU B 1 132 ? 8.883 -21.562 -14.531 1 98 132 GLU B C 1
ATOM 2175 O O . GLU B 1 132 ? 9.43 -22.656 -14.398 1 98 132 GLU B O 1
ATOM 2180 N N . TYR B 1 133 ? 8.141 -21.078 -13.609 1 98.25 133 TYR B N 1
ATOM 2181 C CA . TYR B 1 133 ? 7.855 -21.828 -12.391 1 98.25 133 TYR B CA 1
ATOM 2182 C C . TYR B 1 133 ? 7.125 -23.125 -12.711 1 98.25 133 TYR B C 1
ATOM 2184 O O . TYR B 1 133 ? 7.477 -24.188 -12.195 1 98.25 133 TYR B O 1
ATOM 2192 N N . LEU B 1 134 ? 6.125 -23.031 -13.586 1 98.06 134 LEU B N 1
ATOM 2193 C CA . LEU B 1 134 ? 5.344 -24.203 -13.953 1 98.06 134 LEU B CA 1
ATOM 2194 C C . LEU B 1 134 ? 6.23 -25.266 -14.609 1 98.06 134 LEU B C 1
ATOM 2196 O O . LEU B 1 134 ? 6.055 -26.469 -14.383 1 98.06 134 LEU B O 1
ATOM 2200 N N . GLN B 1 135 ? 7.125 -24.812 -15.406 1 97.38 135 GLN B N 1
ATOM 2201 C CA . GLN B 1 135 ? 8.055 -25.734 -16.047 1 97.38 135 GLN B CA 1
ATOM 2202 C C . GLN B 1 135 ? 8.969 -26.391 -15.023 1 97.38 135 GLN B C 1
ATOM 2204 O O . GLN B 1 135 ? 9.336 -27.562 -15.172 1 97.38 135 GLN B O 1
ATOM 2209 N N . SER B 1 136 ? 9.32 -25.688 -13.977 1 95.81 136 SER B N 1
ATOM 2210 C CA . SER B 1 136 ? 10.258 -26.156 -12.969 1 95.81 136 SER B CA 1
ATOM 2211 C C . SER B 1 136 ? 9.633 -27.266 -12.109 1 95.81 136 SER B C 1
ATOM 2213 O O . SER B 1 136 ? 10.344 -28.078 -11.539 1 95.81 136 SER B O 1
ATOM 2215 N N . ILE B 1 137 ? 8.328 -27.312 -11.969 1 92.62 137 ILE B N 1
ATOM 2216 C CA . ILE B 1 137 ? 7.707 -28.297 -11.086 1 92.62 137 ILE B CA 1
ATOM 2217 C C . ILE B 1 137 ? 7.184 -29.469 -11.906 1 92.62 137 ILE B C 1
ATOM 2219 O O . ILE B 1 137 ? 6.762 -30.484 -11.344 1 92.62 137 ILE B O 1
ATOM 2223 N N . LYS B 1 138 ? 6.973 -29.359 -13.18 1 87.31 138 LYS B N 1
ATOM 2224 C CA . LYS B 1 138 ? 6.652 -30.5 -14.023 1 87.31 138 LYS B CA 1
ATOM 2225 C C . LYS B 1 138 ? 7.824 -31.484 -14.078 1 87.31 138 LYS B C 1
ATOM 2227 O O . LYS B 1 138 ? 7.621 -32.688 -14.125 1 87.31 138 LYS B O 1
ATOM 2232 N N . SER B 1 139 ? 8.914 -30.891 -14.07 1 72.62 139 SER B N 1
ATOM 2233 C CA . SER B 1 139 ? 10.102 -31.734 -14.195 1 72.62 139 SER B CA 1
ATOM 2234 C C . SER B 1 139 ? 10.445 -32.406 -12.875 1 72.62 139 SER B C 1
ATOM 2236 O O . SER B 1 139 ? 11.336 -33.25 -12.82 1 72.62 139 SER B O 1
ATOM 2238 N N . THR B 1 140 ? 9.711 -32.219 -11.797 1 56.12 140 THR B N 1
ATOM 2239 C CA . THR B 1 140 ? 10.008 -32.906 -10.539 1 56.12 140 THR B CA 1
ATOM 2240 C C . THR B 1 140 ? 9.062 -34.062 -10.336 1 56.12 140 THR B C 1
ATOM 2242 O O . THR B 1 140 ? 7.855 -33.938 -10.57 1 56.12 140 THR B O 1
#

Secondary structure (DSSP, 8-state):
---EEEEPHHHHHHHHTT-TTTHHHHHHHHHHHHTTSSEEEE-HHHHHHHHHHHTTTS-HHHHHHHHHHHHHHSEE--B-HHHHHHHHTSS-SSHHHHHHHHHHHHTT-SEEE-S-GGGGTT-SS-EE-HHHHHHHHH--/---EEEEPHHHHHHHHTT-TTTHHHHHHHHHHHHTTSSEEEE-HHHHHHHHHHHTTTS-HHHHHHHHHHHHHHSEE--B-HHHHHHHHTSS-SSHHHHHHHHHHHHTT-SEEE-S-GGGGTT-SS-EE-HHHHHHHHH--

Foldseek 3Di:
DAAEEEEALVLVLCCLVVDPPSNPLSVVVLVCLVVVNHAYEYEPVSLVVQLVVVVVPDPNVSSVVSSVVVPVSHHYFDDDPVLLVQLVPDPQPDSSVSSSQSRCVVVVHQEYADPCCVSCVVHPHHYYHSVRVVVVVVVD/DAAEEEEALVLVLCCLVVDPPSNPLSVVVLVCLVVVNHAYEYEPVSLVVQLVVVVVPDPNVSSVVSSVVVPVSHHYFDDDPVLLVQLVPDPQPDSSVSSSQSRCVVVVHQEYADPCCVSCVVHPHHYYHSVRVVVVVVVD